Protein AF-0000000078946066 (afdb_homodimer)

Radius of gyration: 21.91 Å; Cα contacts (8 Å, |Δi|>4): 403; chains: 2; bounding box: 47×62×45 Å

Foldseek 3Di:
DDFPPLVVLLVLLQVLLVVLQWHKDAQPAAPVGHTFRIFIGRVPHTEETEHEDEDPVVVLVVLLVQLVRCVNSPHQEYEYEYQDPDDSPCSCVVSVVSRHHYYYHYSVCVSVVSNVRSVVVSPPDPPPD/DDFPPLVVLLVLLQVLLVVLQWHKDAQPAAPVGHTFRIFIGRPPHTEETEHEDRDPVVVLVVLLVQLVRCVNSPHQEYEYEYQDPDDSPCSCVVSVVSRHHYYYHYSVCVSVVSNVRSVVVSPPDPPPD

Nearest PDB structures (foldseek):
  8hil-assembly1_E  TM=5.478E-01  e=2.134E-02  Brassica oleracea
  1vq2-assembly1_A  TM=3.8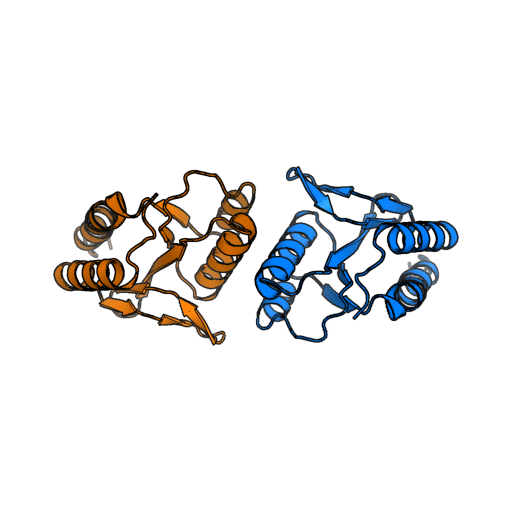87E-01  e=1.053E-02  Tequatrovirus T4
  8apo-assembly1_Bk  TM=4.341E-01  e=1.287E-01  Polytomella magna
  1v82-assembly1_A  TM=4.783E-01  e=2.294E-01  Homo sapiens
  2d0j-assembly2_D  TM=4.730E-01  e=4.088E-01  Homo sapiens

Secondary structure (DSSP, 8-state):
-----HHHHHHHHHHHHHHTT-EEEEEEEPTTS-EEEEEEEETTEEEEEEEE----TTHHHHHHHHHHHHHHHT-SEEEEE-S-----THHHHHHHHTT-EEEEE-HHHHHHHHHHHHHHHHSS-TT--/-----HHHHHHHHHHHHHHTT-EEEEEEEPTTS-EEEEEEEETTEEEEEEEE----TTHHHHHHHHHHHHHHHT-SEEEEE-S-----THHHHHHHHTT-EEEEE-HHHHHHHHHHHHHHHHHS-TT--

Organism: Thermococcus gammatolerans (strain DSM 15229 / JCM 11827 / EJ3) (NCBI:txid593117)

Sequence (258 aa):
MSPIKVKTLTRQIIALADELGFKAVPEYRTPDGTRIDVAILESEEKVLAIELEASFKWFPQRVLYDVVKAHRAGFPELWIVTPFKASPGWVLSYAEEIGLRVRLIDEKETLGELGTFLGRSVFLPGDQVMSPIKVKTLTRQIIALADELGFKAVPEYRTPDGTRIDVAILESEEKVLAIELEASFKWFPQRVLYDVVKAHRAGFPELWIVTPFKASPGWVLSYAEEIGLRVRLIDEKETLGELGTFLGRSVFLPGDQV

pLDDT: mean 91.35, std 14.54, range [25.28, 98.88]

Solvent-accessible surface area (backbone atoms only — not comparable to full-atom values): 14524 Å² total; per-residue (Å²): 131,84,72,72,59,59,70,60,52,50,51,52,51,34,53,52,32,45,75,69,72,30,46,51,36,67,63,30,70,36,92,84,72,47,70,38,54,29,34,35,21,50,87,89,41,60,55,34,35,37,41,79,48,77,64,72,80,62,39,42,31,52,50,40,45,50,50,53,50,40,46,75,61,60,28,53,28,38,38,38,33,25,88,68,84,73,76,55,62,66,46,60,59,49,33,52,72,77,62,31,48,74,44,82,34,41,67,88,46,43,63,62,52,46,50,53,58,51,53,57,61,67,67,56,69,82,66,83,111,130,82,74,73,60,59,70,61,53,51,51,51,50,34,52,52,31,45,75,69,72,31,45,51,37,68,64,31,72,36,92,85,72,46,69,38,52,30,33,35,23,51,86,91,41,63,53,35,35,37,40,79,48,78,62,72,78,62,40,41,32,51,51,40,47,50,50,52,50,40,45,75,61,59,29,53,29,38,36,38,33,23,86,67,84,73,76,55,62,66,47,61,58,51,32,50,73,74,62,31,46,74,44,82,32,42,66,89,45,43,64,62,52,46,50,55,55,51,51,56,61,69,67,54,67,86,64,82,112

Structure (mmCIF, N/CA/C/O backbone):
data_AF-0000000078946066-model_v1
#
loop_
_entity.id
_entity.type
_entity.pdbx_description
1 polymer 'Restriction endonuclease type IV Mrr domain-containing protein'
#
loop_
_atom_site.group_PDB
_atom_site.id
_atom_site.type_symbol
_atom_site.label_atom_id
_atom_site.label_alt_id
_atom_site.label_comp_id
_atom_site.label_asym_id
_atom_site.label_entity_id
_atom_site.label_seq_id
_atom_site.pdbx_PDB_ins_code
_atom_site.Cartn_x
_atom_site.Cartn_y
_atom_site.Cartn_z
_atom_site.occupancy
_atom_site.B_iso_or_equiv
_atom_site.auth_seq_id
_atom_site.auth_comp_id
_atom_site.auth_asym_id
_atom_site.auth_atom_id
_atom_site.pdbx_PDB_model_num
ATOM 1 N N . MET A 1 1 ? -21.172 -11.648 -11.664 1 44.09 1 MET A N 1
ATOM 2 C CA . MET A 1 1 ? -19.797 -12.109 -11.844 1 44.09 1 MET A CA 1
ATOM 3 C C . MET A 1 1 ? -19.422 -13.125 -10.773 1 44.09 1 MET A C 1
ATOM 5 O O . MET A 1 1 ? -19.672 -12.914 -9.586 1 44.09 1 MET A O 1
ATOM 9 N N . SER A 1 2 ? -19.344 -14.422 -11.188 1 55.06 2 SER A N 1
ATOM 10 C CA . SER A 1 2 ? -19.172 -15.508 -10.227 1 55.06 2 SER A CA 1
ATOM 11 C C . SER A 1 2 ? -17.891 -15.328 -9.422 1 55.06 2 SER A C 1
ATOM 13 O O . SER A 1 2 ? -16.859 -14.938 -9.969 1 55.06 2 SER A O 1
ATOM 15 N N . PRO A 1 3 ? -17.984 -15.359 -7.996 1 72.69 3 PRO A N 1
ATOM 16 C CA . PRO A 1 3 ? -16.797 -15.273 -7.129 1 72.69 3 PRO A CA 1
ATOM 17 C C . PRO A 1 3 ? -15.719 -16.281 -7.5 1 72.69 3 PRO A C 1
ATOM 19 O O . PRO A 1 3 ? -16.031 -17.375 -7.996 1 72.69 3 PRO A O 1
ATOM 22 N N . ILE A 1 4 ? -14.516 -15.898 -7.688 1 78.25 4 ILE A N 1
ATOM 23 C CA . ILE A 1 4 ? -13.383 -16.781 -7.93 1 78.25 4 ILE A CA 1
ATOM 24 C C . ILE A 1 4 ? -13.469 -18 -7.012 1 78.25 4 ILE A C 1
ATOM 26 O O . ILE A 1 4 ? -13.68 -17.859 -5.805 1 78.25 4 ILE A O 1
ATOM 30 N N . LYS A 1 5 ? -13.57 -19.234 -7.648 1 85.62 5 LYS A N 1
ATOM 31 C CA . LYS A 1 5 ? -13.422 -20.453 -6.855 1 85.62 5 LYS A CA 1
ATOM 32 C C . LYS A 1 5 ? -11.969 -20.672 -6.457 1 85.62 5 LYS A C 1
ATOM 34 O O . LYS A 1 5 ? -11.242 -21.406 -7.125 1 85.62 5 LYS A O 1
ATOM 39 N N . VAL A 1 6 ? -11.539 -20.188 -5.359 1 89.38 6 VAL A N 1
ATOM 40 C CA . VAL A 1 6 ? -10.156 -20.031 -4.926 1 89.38 6 VAL A CA 1
ATOM 41 C C . VAL A 1 6 ? -9.516 -21.406 -4.758 1 89.38 6 VAL A C 1
ATOM 43 O O . VAL A 1 6 ? -8.445 -21.672 -5.301 1 89.38 6 VAL A O 1
ATOM 46 N N . LYS A 1 7 ? -10.18 -22.312 -4.113 1 92.31 7 LYS A N 1
ATOM 47 C CA . LYS A 1 7 ? -9.609 -23.641 -3.832 1 92.31 7 LYS A CA 1
ATOM 48 C C . LYS A 1 7 ? -9.375 -24.422 -5.117 1 92.31 7 LYS A C 1
ATOM 50 O O . LYS A 1 7 ? -8.32 -25.031 -5.297 1 92.31 7 LYS A O 1
ATOM 55 N N . THR A 1 8 ? -10.383 -24.344 -5.996 1 94.88 8 THR A N 1
ATOM 56 C CA . THR A 1 8 ? -10.266 -25.062 -7.254 1 94.88 8 THR A CA 1
ATOM 57 C C . THR A 1 8 ? -9.141 -24.484 -8.109 1 94.88 8 THR A C 1
ATOM 59 O O . THR A 1 8 ? -8.297 -25.234 -8.617 1 94.88 8 THR A O 1
ATOM 62 N N . LEU A 1 9 ? -9.133 -23.219 -8.266 1 96.12 9 LEU A N 1
ATOM 63 C CA . LEU A 1 9 ? -8.109 -22.562 -9.094 1 96.12 9 LEU A CA 1
ATOM 64 C C . LEU A 1 9 ? -6.719 -22.812 -8.523 1 96.12 9 LEU A C 1
ATOM 66 O O . LEU A 1 9 ? -5.777 -23.094 -9.266 1 96.12 9 LEU A O 1
ATOM 70 N N . THR A 1 10 ? -6.574 -22.734 -7.207 1 96.75 10 THR A N 1
ATOM 71 C CA . THR A 1 10 ? -5.289 -22.984 -6.562 1 96.75 10 THR A CA 1
ATOM 72 C C . THR A 1 10 ? -4.797 -24.406 -6.863 1 96.75 10 THR A C 1
ATOM 74 O O . THR A 1 10 ? -3.637 -24.594 -7.23 1 96.75 10 THR A O 1
ATOM 77 N N . ARG A 1 11 ? -5.652 -25.328 -6.797 1 97.44 11 ARG A N 1
ATOM 78 C CA . ARG A 1 11 ? -5.297 -26.719 -7.09 1 97.44 11 ARG A CA 1
ATOM 79 C C . ARG A 1 11 ? -4.832 -26.875 -8.531 1 97.44 11 ARG A C 1
ATOM 81 O O . ARG A 1 11 ? -3.863 -27.578 -8.805 1 97.44 11 ARG A O 1
ATOM 88 N N . GLN A 1 12 ? -5.562 -26.25 -9.406 1 98.06 12 GLN A N 1
ATOM 89 C CA . GLN A 1 12 ? -5.23 -26.328 -10.82 1 98.06 12 GLN A CA 1
ATOM 90 C C . GLN A 1 12 ? -3.885 -25.672 -11.109 1 98.06 12 GLN A C 1
ATOM 92 O O . GLN A 1 12 ? -3.104 -26.172 -11.922 1 98.06 12 GLN A O 1
ATOM 97 N N . ILE A 1 13 ? -3.621 -24.562 -10.477 1 98.25 13 ILE A N 1
ATOM 98 C CA . ILE A 1 13 ? -2.344 -23.875 -10.609 1 98.25 13 ILE A CA 1
ATOM 99 C C . ILE A 1 13 ? -1.211 -24.781 -10.141 1 98.25 13 ILE A C 1
ATOM 101 O O . ILE A 1 13 ? -0.197 -24.922 -10.828 1 98.25 13 ILE A O 1
ATOM 105 N N . ILE A 1 14 ? -1.397 -25.375 -8.992 1 98.25 14 ILE A N 1
ATOM 106 C CA . ILE A 1 14 ? -0.385 -26.25 -8.406 1 98.25 14 ILE A CA 1
ATOM 107 C C . ILE A 1 14 ? -0.106 -27.422 -9.352 1 98.25 14 ILE A C 1
ATOM 109 O O . ILE A 1 14 ? 1.052 -27.719 -9.648 1 98.25 14 ILE A O 1
ATOM 113 N N . ALA A 1 15 ? -1.136 -28.047 -9.828 1 98.06 15 ALA A N 1
ATOM 114 C CA . ALA A 1 15 ? -1.007 -29.188 -10.727 1 98.06 15 ALA A CA 1
ATOM 115 C C . ALA A 1 15 ? -0.252 -28.797 -12 1 98.06 15 ALA A C 1
ATOM 117 O O . ALA A 1 15 ? 0.646 -29.531 -12.438 1 98.06 15 ALA A O 1
ATOM 118 N N . LEU A 1 16 ? -0.645 -27.688 -12.562 1 97.94 16 LEU A N 1
ATOM 119 C CA . LEU A 1 16 ? -0.012 -27.234 -13.797 1 97.94 16 LEU A CA 1
ATOM 120 C C . LEU A 1 16 ? 1.462 -26.906 -13.57 1 97.94 16 LEU A C 1
ATOM 122 O O . LEU A 1 16 ? 2.316 -27.297 -14.375 1 97.94 16 LEU A O 1
ATOM 126 N N . ALA A 1 17 ? 1.775 -26.219 -12.516 1 97.75 17 ALA A N 1
ATOM 127 C CA . ALA A 1 17 ? 3.162 -25.891 -12.188 1 97.75 17 ALA A CA 1
ATOM 128 C C . ALA A 1 17 ? 4 -27.156 -12.047 1 97.75 17 ALA A C 1
ATOM 130 O O . ALA A 1 17 ? 5.113 -27.25 -12.57 1 97.75 17 ALA A O 1
ATOM 131 N N . ASP A 1 18 ? 3.441 -28.125 -11.289 1 96.12 18 ASP A N 1
ATOM 132 C CA . ASP A 1 18 ? 4.129 -29.391 -11.078 1 96.12 18 ASP A CA 1
ATOM 133 C C . ASP A 1 18 ? 4.41 -30.094 -12.406 1 96.12 18 ASP A C 1
ATOM 135 O O . ASP A 1 18 ? 5.516 -30.594 -12.625 1 96.12 18 ASP A O 1
ATOM 139 N N . GLU A 1 19 ? 3.473 -30.125 -13.266 1 96.5 19 GLU A N 1
ATOM 140 C CA . GLU A 1 19 ? 3.598 -30.734 -14.586 1 96.5 19 GLU A CA 1
ATOM 141 C C . GLU A 1 19 ? 4.723 -30.094 -15.391 1 96.5 19 GLU A C 1
ATOM 143 O O . GLU A 1 19 ? 5.371 -30.766 -16.203 1 96.5 19 GLU A O 1
ATOM 148 N N . LEU A 1 20 ? 4.922 -28.844 -15.141 1 96.31 20 LEU A N 1
ATOM 149 C CA . LEU A 1 20 ? 5.887 -28.094 -15.945 1 96.31 20 LEU A CA 1
ATOM 150 C C . LEU A 1 20 ? 7.23 -28 -15.227 1 96.31 20 LEU A C 1
ATOM 152 O O . LEU A 1 20 ? 8.133 -27.297 -15.688 1 96.31 20 LEU A O 1
ATOM 156 N N . GLY A 1 21 ? 7.379 -28.688 -14.055 1 95.25 21 GLY A N 1
ATOM 157 C CA . GLY A 1 21 ? 8.664 -28.828 -13.391 1 95.25 21 GLY A CA 1
ATOM 158 C C . GLY A 1 21 ? 8.922 -27.734 -12.367 1 95.25 21 GLY A C 1
ATOM 159 O O . GLY A 1 21 ? 10.062 -27.547 -11.938 1 95.25 21 GLY A O 1
ATOM 160 N N . PHE A 1 22 ? 7.855 -26.984 -11.977 1 97.75 22 PHE A N 1
ATOM 161 C CA . PHE A 1 22 ? 7.961 -25.953 -10.953 1 97.75 22 PHE A CA 1
ATOM 162 C C . PHE A 1 22 ? 7.309 -26.406 -9.648 1 97.75 22 PHE A C 1
ATOM 164 O O . PHE A 1 22 ? 6.562 -27.391 -9.633 1 97.75 22 PHE A O 1
ATOM 171 N N . LYS A 1 23 ? 7.695 -25.766 -8.688 1 97.81 23 LYS A N 1
ATOM 172 C CA . LYS A 1 23 ? 7.051 -25.984 -7.395 1 97.81 23 LYS A CA 1
ATOM 173 C C . LYS A 1 23 ? 6.062 -24.875 -7.074 1 97.81 23 LYS A C 1
ATOM 175 O O . LYS A 1 23 ? 6.422 -23.688 -7.121 1 97.81 23 LYS A O 1
ATOM 180 N N . ALA A 1 24 ? 4.887 -25.234 -6.801 1 98.19 24 ALA A N 1
ATOM 181 C CA . ALA A 1 24 ? 3.879 -24.281 -6.348 1 98.19 24 ALA A CA 1
ATOM 182 C C . ALA A 1 24 ? 3.559 -24.484 -4.871 1 98.19 24 ALA A C 1
ATOM 184 O O . ALA A 1 24 ? 3.232 -25.594 -4.445 1 98.19 24 ALA A O 1
ATOM 185 N N . VAL A 1 25 ? 3.674 -23.438 -4.117 1 98 25 VAL A N 1
ATOM 186 C CA . VAL A 1 25 ? 3.43 -23.516 -2.68 1 98 25 VAL A CA 1
ATOM 187 C C . VAL A 1 25 ? 2.227 -22.641 -2.316 1 98 25 VAL A C 1
ATOM 189 O O . VAL A 1 25 ? 2.293 -21.422 -2.395 1 98 25 VAL A O 1
ATOM 192 N N . PRO A 1 26 ? 1.144 -23.266 -1.98 1 97.94 26 PRO A N 1
ATOM 193 C CA . PRO A 1 26 ? 0.016 -22.469 -1.492 1 97.94 26 PRO A CA 1
ATOM 194 C C . PRO A 1 26 ? 0.272 -21.859 -0.112 1 97.94 26 PRO A C 1
ATOM 196 O O . PRO A 1 26 ? 0.982 -22.453 0.702 1 97.94 26 PRO A O 1
ATOM 199 N N . GLU A 1 27 ? -0.333 -20.703 0.167 1 97.62 27 GLU A N 1
ATOM 200 C CA . GLU A 1 27 ? -0.19 -20.016 1.45 1 97.62 27 GLU A CA 1
ATOM 201 C C . GLU A 1 27 ? 1.278 -19.875 1.835 1 97.62 27 GLU A C 1
ATOM 203 O O . GLU A 1 27 ? 1.678 -20.25 2.939 1 97.62 27 GLU A O 1
ATOM 208 N N . TYR A 1 28 ? 2.031 -19.438 0.873 1 97.75 28 TYR A N 1
ATOM 209 C CA . TYR A 1 28 ? 3.473 -19.281 1.038 1 97.75 28 TYR A CA 1
ATOM 210 C C . TYR A 1 28 ? 3.791 -18.219 2.088 1 97.75 28 TYR A C 1
ATOM 212 O O . TYR A 1 28 ? 3.432 -17.047 1.929 1 97.75 28 TYR A O 1
ATOM 220 N N . ARG A 1 29 ? 4.469 -18.516 3.152 1 96.81 29 ARG A N 1
ATOM 221 C CA . ARG A 1 29 ? 4.816 -17.594 4.223 1 96.81 29 ARG A CA 1
ATOM 222 C C . ARG A 1 29 ? 6.047 -16.781 3.859 1 96.81 29 ARG A C 1
ATOM 224 O O . ARG A 1 29 ? 7.07 -17.328 3.445 1 96.81 29 ARG A O 1
ATOM 231 N N . THR A 1 30 ? 5.926 -15.539 3.973 1 94.06 30 THR A N 1
ATOM 232 C CA . THR A 1 30 ? 7.027 -14.641 3.652 1 94.06 30 THR A CA 1
ATOM 233 C C . THR A 1 30 ? 7.871 -14.359 4.895 1 94.06 30 THR A C 1
ATOM 235 O O . THR A 1 30 ? 7.426 -14.594 6.02 1 94.06 30 THR A O 1
ATOM 238 N N . PRO A 1 31 ? 9.031 -13.875 4.695 1 87.5 31 PRO A N 1
ATOM 239 C CA . PRO A 1 31 ? 9.914 -13.609 5.832 1 87.5 31 PRO A CA 1
ATOM 240 C C . PRO A 1 31 ? 9.312 -12.609 6.816 1 87.5 31 PRO A C 1
ATOM 242 O O . PRO A 1 31 ? 9.609 -12.664 8.016 1 87.5 31 PRO A O 1
ATOM 245 N N . ASP A 1 32 ? 8.406 -11.766 6.398 1 85.06 32 ASP A N 1
ATOM 246 C CA . ASP A 1 32 ? 7.855 -10.734 7.277 1 85.06 32 ASP A CA 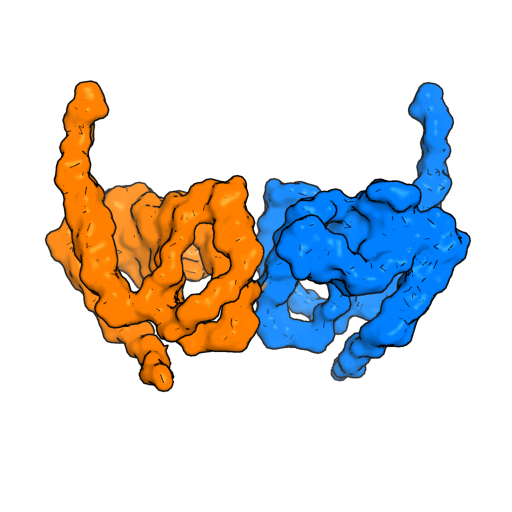1
ATOM 247 C C . ASP A 1 32 ? 6.586 -11.227 7.969 1 85.06 32 ASP A C 1
ATOM 249 O O . ASP A 1 32 ? 5.898 -10.453 8.633 1 85.06 32 ASP A O 1
ATOM 253 N N . GLY A 1 33 ? 6.234 -12.445 7.758 1 88.5 33 GLY A N 1
ATOM 254 C CA . GLY A 1 33 ? 5.141 -13.047 8.5 1 88.5 33 GLY A CA 1
ATOM 255 C C . GLY A 1 33 ? 3.814 -12.977 7.77 1 88.5 33 GLY A C 1
ATOM 256 O O . GLY A 1 33 ? 2.773 -13.336 8.328 1 88.5 33 GLY A O 1
ATOM 257 N N . THR A 1 34 ? 3.904 -12.5 6.574 1 92.75 34 THR A N 1
ATOM 258 C CA . THR A 1 34 ? 2.684 -12.508 5.777 1 92.75 34 THR A CA 1
ATOM 259 C C . THR A 1 34 ? 2.641 -13.719 4.855 1 92.75 34 THR A C 1
ATOM 261 O O . THR A 1 34 ? 3.457 -14.633 4.988 1 92.75 34 THR A O 1
ATOM 264 N N . ARG A 1 35 ? 1.567 -13.734 4.02 1 96.62 35 ARG A N 1
ATOM 265 C CA . ARG A 1 35 ? 1.441 -14.891 3.139 1 96.62 35 ARG A CA 1
ATOM 266 C C . ARG A 1 35 ? 1.107 -14.453 1.715 1 96.62 35 ARG A 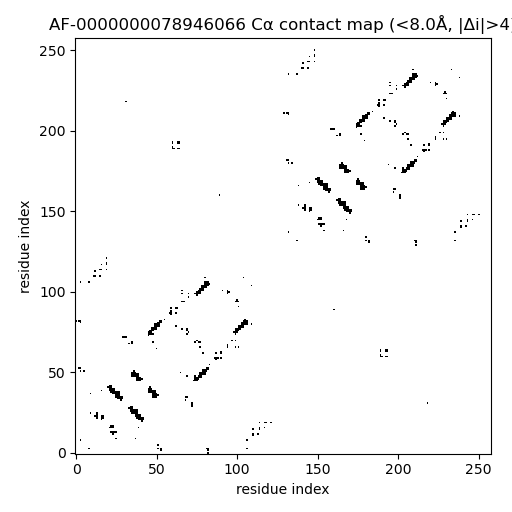C 1
ATOM 268 O O . ARG A 1 35 ? 0.42 -13.453 1.51 1 96.62 35 ARG A O 1
ATOM 275 N N . ILE A 1 36 ? 1.584 -15.211 0.795 1 98 36 ILE A N 1
ATOM 276 C CA . ILE A 1 36 ? 1.2 -15.148 -0.611 1 98 36 ILE A CA 1
ATOM 277 C C . ILE A 1 36 ? 0.303 -16.344 -0.952 1 98 36 ILE A C 1
ATOM 279 O O . ILE A 1 36 ? 0.566 -17.469 -0.525 1 98 36 ILE A O 1
ATOM 283 N N . ASP A 1 37 ? -0.752 -16.109 -1.665 1 98.12 37 ASP A N 1
ATOM 284 C CA . ASP A 1 37 ? -1.726 -17.172 -1.933 1 98.12 37 ASP A CA 1
ATOM 285 C C . ASP A 1 37 ? -1.064 -18.359 -2.605 1 98.12 37 ASP A C 1
ATOM 287 O O . ASP A 1 37 ? -1.259 -19.5 -2.182 1 98.12 37 ASP A O 1
ATOM 291 N N . VAL A 1 38 ? -0.29 -18.125 -3.674 1 98.69 38 VAL A N 1
ATOM 292 C CA . VAL A 1 38 ? 0.475 -19.188 -4.324 1 98.69 38 VAL A CA 1
ATOM 293 C C . VAL A 1 38 ? 1.829 -18.641 -4.773 1 98.69 38 VAL A C 1
ATOM 295 O O . VAL A 1 38 ? 1.897 -17.625 -5.457 1 98.69 38 VAL A O 1
ATOM 298 N N . ALA A 1 39 ? 2.869 -19.266 -4.371 1 98.75 39 ALA A N 1
ATOM 299 C CA . ALA A 1 39 ? 4.211 -18.969 -4.863 1 98.75 39 ALA A CA 1
ATOM 300 C C . ALA A 1 39 ? 4.668 -20.016 -5.875 1 98.75 39 ALA A C 1
ATOM 302 O O . ALA A 1 39 ? 4.57 -21.219 -5.625 1 98.75 39 ALA A O 1
ATOM 303 N N . ILE A 1 40 ? 5.105 -19.562 -6.988 1 98.69 40 ILE A N 1
ATOM 304 C CA . ILE A 1 40 ? 5.754 -20.453 -7.957 1 98.69 40 ILE A CA 1
ATOM 305 C C . ILE A 1 40 ? 7.27 -20.344 -7.812 1 98.69 40 ILE A C 1
ATOM 307 O O . ILE A 1 40 ? 7.836 -19.25 -7.887 1 98.69 40 ILE A O 1
ATOM 311 N N . LEU A 1 41 ? 7.848 -21.5 -7.633 1 98.06 41 LEU A N 1
ATOM 312 C CA . LEU A 1 41 ? 9.289 -21.547 -7.406 1 98.06 41 LEU A CA 1
ATOM 313 C C . LEU A 1 41 ? 9.953 -22.484 -8.422 1 98.06 41 LEU A C 1
ATOM 315 O O . LEU A 1 41 ? 9.367 -23.469 -8.844 1 98.06 41 LEU A O 1
ATOM 319 N N . GLU A 1 42 ? 11.062 -22.156 -8.859 1 96.5 42 GLU A N 1
ATOM 320 C CA . GLU A 1 42 ? 11.984 -23.031 -9.57 1 96.5 42 GLU A CA 1
ATOM 321 C C . GLU A 1 42 ? 13.203 -23.359 -8.719 1 96.5 42 GLU A C 1
ATOM 323 O O . GLU A 1 42 ? 14.055 -22.5 -8.492 1 96.5 42 GLU A O 1
ATOM 328 N N . SER A 1 43 ? 13.242 -24.547 -8.188 1 90.81 43 SER A N 1
ATOM 329 C CA . SER A 1 43 ? 14.188 -24.875 -7.125 1 90.81 43 SER A CA 1
ATOM 330 C C . SER A 1 43 ? 14.047 -23.938 -5.938 1 90.81 43 SER A C 1
ATOM 332 O O . SER A 1 43 ? 12.992 -23.891 -5.293 1 90.81 43 SER A O 1
ATOM 334 N N . GLU A 1 44 ? 14.922 -23.062 -5.648 1 90.5 44 GLU A N 1
ATOM 335 C CA . GLU A 1 44 ? 14.805 -22.172 -4.504 1 90.5 44 GLU A CA 1
ATOM 336 C C . GLU A 1 44 ? 14.578 -20.734 -4.953 1 90.5 44 GLU A C 1
ATOM 338 O O . GLU A 1 44 ? 14.383 -19.844 -4.125 1 90.5 44 GLU A O 1
ATOM 343 N N . GLU A 1 45 ? 14.469 -20.703 -6.293 1 96.56 45 GLU A N 1
ATOM 344 C CA . GLU A 1 45 ? 14.336 -19.359 -6.832 1 96.56 45 GLU A CA 1
ATOM 345 C C . GLU A 1 45 ? 12.867 -18.953 -6.953 1 96.56 45 GLU A C 1
ATOM 347 O O . GLU A 1 45 ? 12.047 -19.734 -7.43 1 96.56 45 GLU A O 1
ATOM 352 N N . LYS A 1 46 ? 12.531 -17.844 -6.508 1 98.06 46 LYS A N 1
ATOM 353 C CA . LYS A 1 46 ? 11.188 -17.281 -6.629 1 98.06 46 LYS A CA 1
ATOM 354 C C . LYS A 1 46 ? 10.922 -16.797 -8.055 1 98.06 46 LYS A C 1
ATOM 356 O O . LYS A 1 46 ? 11.664 -15.977 -8.586 1 98.06 46 LYS A O 1
ATOM 361 N N . VAL A 1 47 ? 9.867 -17.266 -8.586 1 98.31 47 VAL A N 1
ATOM 362 C CA . VAL A 1 47 ? 9.594 -17.016 -9.992 1 98.31 47 VAL A CA 1
ATOM 363 C C . VAL A 1 47 ? 8.375 -16.094 -10.117 1 98.31 47 VAL A C 1
ATOM 365 O O . VAL A 1 47 ? 8.422 -15.07 -10.805 1 98.31 47 VAL A O 1
ATOM 368 N N . LEU A 1 48 ? 7.305 -16.391 -9.406 1 98.75 48 LEU A N 1
ATOM 369 C CA . LEU A 1 48 ? 6.02 -15.719 -9.594 1 98.75 48 LEU A CA 1
ATOM 370 C C . LEU A 1 48 ? 5.18 -15.805 -8.32 1 98.75 48 LEU A C 1
ATOM 372 O O . LEU A 1 48 ? 5.031 -16.875 -7.738 1 98.75 48 LEU A O 1
ATOM 376 N N . ALA A 1 49 ? 4.73 -14.695 -7.824 1 98.88 49 ALA A N 1
ATOM 377 C CA . ALA A 1 49 ? 3.684 -14.641 -6.805 1 98.88 49 ALA A CA 1
ATOM 378 C C . ALA A 1 49 ? 2.303 -14.508 -7.441 1 98.88 49 ALA A C 1
ATOM 380 O O . ALA A 1 49 ? 2.125 -13.758 -8.398 1 98.88 49 ALA A O 1
ATOM 381 N N . ILE A 1 50 ? 1.324 -15.227 -6.922 1 98.88 50 ILE A N 1
ATOM 382 C CA . ILE A 1 50 ? -0.048 -15.141 -7.41 1 98.88 50 ILE A CA 1
ATOM 383 C C . ILE A 1 50 ? -0.988 -14.812 -6.254 1 98.88 50 ILE A C 1
ATOM 385 O O . ILE A 1 50 ? -1.021 -15.523 -5.246 1 98.88 50 ILE A O 1
ATOM 389 N N . GLU A 1 51 ? -1.678 -13.758 -6.324 1 98.31 51 GLU A N 1
ATOM 390 C CA . GLU A 1 51 ? -2.713 -13.336 -5.387 1 98.31 51 GLU A CA 1
ATOM 391 C C . GLU A 1 51 ? -4.098 -13.414 -6.02 1 98.31 51 GLU A C 1
ATOM 393 O O . GLU A 1 51 ? -4.273 -13.039 -7.184 1 98.31 51 GLU A O 1
ATOM 398 N N . LEU A 1 52 ? -5.07 -13.922 -5.305 1 96.94 52 LEU A N 1
ATOM 399 C CA . LEU A 1 52 ? -6.449 -14.016 -5.766 1 96.94 52 LEU A CA 1
ATOM 400 C C . LEU A 1 52 ? -7.324 -12.969 -5.082 1 96.94 52 LEU A C 1
ATOM 402 O O . LEU A 1 52 ? -7.492 -13 -3.861 1 96.94 52 LEU A O 1
ATOM 406 N N . GLU A 1 53 ? -7.789 -12.008 -5.859 1 93.56 53 GLU A N 1
ATOM 407 C CA . GLU A 1 53 ? -8.578 -10.891 -5.336 1 93.56 53 GLU A CA 1
ATOM 408 C C . GLU A 1 53 ? -10.016 -10.945 -5.852 1 93.56 53 GLU A C 1
ATOM 410 O O . GLU A 1 53 ? -10.266 -10.695 -7.031 1 93.56 53 GLU A O 1
ATOM 415 N N . ALA A 1 54 ? -10.945 -11.195 -4.941 1 90.75 54 ALA A N 1
ATOM 416 C CA . ALA A 1 54 ? -12.336 -11.398 -5.355 1 90.75 54 ALA A CA 1
ATOM 417 C C . ALA A 1 54 ? -13.227 -10.25 -4.898 1 90.75 54 ALA A C 1
ATOM 419 O O . ALA A 1 54 ? -14.414 -10.219 -5.203 1 90.75 54 ALA A O 1
ATOM 420 N N . SER A 1 55 ? -12.766 -9.234 -4.164 1 87.75 55 SER A N 1
ATOM 421 C CA . SER A 1 55 ? -13.547 -8.094 -3.688 1 87.75 55 SER A CA 1
ATOM 422 C C . SER A 1 55 ? -13.086 -6.797 -4.344 1 87.75 55 SER A C 1
ATOM 424 O O . SER A 1 55 ? -11.891 -6.555 -4.484 1 87.75 55 SER A O 1
ATOM 426 N N . PHE A 1 56 ? -14.07 -6.059 -4.711 1 90 56 PHE A N 1
ATOM 427 C CA . PHE A 1 56 ? -13.75 -4.781 -5.332 1 90 56 PHE A CA 1
ATOM 428 C C . PHE A 1 56 ? -13.602 -3.688 -4.281 1 90 56 PHE A C 1
ATOM 430 O O . PHE A 1 56 ? -13.062 -2.617 -4.562 1 90 56 PHE A O 1
ATOM 437 N N . LYS A 1 57 ? -14.148 -3.994 -3.133 1 89.38 57 LYS A N 1
ATOM 438 C CA . LYS A 1 57 ? -14.047 -3.006 -2.062 1 89.38 57 LYS A CA 1
ATOM 439 C C . LYS A 1 57 ? -12.586 -2.682 -1.759 1 89.38 57 LYS A C 1
ATOM 441 O O . LYS A 1 57 ? -11.797 -3.574 -1.442 1 89.38 57 LYS A O 1
ATOM 446 N N . TRP A 1 58 ? -12.094 -1.422 -1.838 1 90.94 58 TRP A N 1
ATOM 447 C CA . TRP A 1 58 ? -10.758 -0.9 -1.581 1 90.94 58 TRP A CA 1
ATOM 448 C C . TRP A 1 58 ? -9.727 -1.556 -2.5 1 90.94 58 TRP A C 1
ATOM 450 O O . TRP A 1 58 ? -8.609 -1.849 -2.08 1 90.94 58 TRP A O 1
ATOM 460 N N . PHE A 1 59 ? -10.156 -1.781 -3.715 1 93.75 59 PHE A N 1
ATOM 461 C CA . PHE A 1 59 ? -9.383 -2.553 -4.676 1 93.75 59 PHE A CA 1
ATOM 462 C C . PHE A 1 59 ? -7.984 -1.964 -4.84 1 93.75 59 PHE A C 1
ATOM 464 O O . PHE A 1 59 ? -6.984 -2.676 -4.711 1 93.75 59 PHE A O 1
ATOM 471 N N . PRO A 1 60 ? -7.82 -0.622 -4.996 1 95.12 60 PRO A N 1
ATOM 472 C CA . PRO A 1 60 ? -6.457 -0.106 -5.145 1 95.12 60 PRO A CA 1
ATOM 473 C C . PRO A 1 60 ? -5.594 -0.352 -3.91 1 95.12 60 PRO A C 1
ATOM 475 O O . PRO A 1 60 ? -4.414 -0.687 -4.035 1 95.12 60 PRO A O 1
ATOM 478 N N . GLN A 1 61 ? -6.137 -0.23 -2.783 1 95.75 61 GLN A N 1
ATOM 479 C CA . GLN A 1 61 ? -5.418 -0.449 -1.533 1 95.75 61 GLN A CA 1
ATOM 480 C C . GLN A 1 61 ? -4.996 -1.909 -1.389 1 95.75 61 GLN A C 1
ATOM 482 O O . GLN A 1 61 ? -3.875 -2.199 -0.971 1 95.75 61 GLN A O 1
ATOM 487 N N . ARG A 1 62 ? -5.883 -2.766 -1.744 1 95.75 62 ARG A N 1
ATOM 488 C CA . ARG A 1 62 ? -5.582 -4.191 -1.639 1 95.75 62 ARG A CA 1
ATOM 489 C C . ARG A 1 62 ? -4.516 -4.602 -2.645 1 95.75 62 ARG A C 1
ATOM 491 O O . ARG A 1 62 ? -3.613 -5.379 -2.32 1 95.75 62 ARG A O 1
ATOM 498 N N . VAL A 1 63 ? -4.602 -4.047 -3.826 1 97.25 63 VAL A N 1
ATOM 499 C CA . VAL A 1 63 ? -3.594 -4.34 -4.84 1 97.25 63 VAL A CA 1
ATOM 500 C C . VAL A 1 63 ? -2.236 -3.805 -4.387 1 97.25 63 VAL A C 1
ATOM 502 O O . VAL A 1 63 ? -1.22 -4.492 -4.508 1 97.25 63 VAL A O 1
ATOM 505 N N . LEU A 1 64 ? -2.236 -2.652 -3.855 1 97.88 64 LEU A N 1
ATOM 506 C CA . LEU A 1 64 ? -0.978 -2.094 -3.373 1 97.88 64 LEU A CA 1
ATOM 507 C C . LEU A 1 64 ? -0.375 -2.977 -2.283 1 97.88 64 LEU A C 1
ATOM 509 O O . LEU A 1 64 ? 0.836 -3.203 -2.262 1 97.88 64 LEU A O 1
ATOM 513 N N . TYR A 1 65 ? -1.187 -3.402 -1.426 1 97.25 65 TYR A N 1
ATOM 514 C CA . TYR A 1 65 ? -0.736 -4.273 -0.344 1 97.25 65 TYR A CA 1
ATOM 515 C C . TYR A 1 65 ? -0.073 -5.527 -0.894 1 97.25 65 TYR A C 1
ATOM 517 O O . TYR A 1 65 ? 1 -5.926 -0.434 1 97.25 65 TYR A O 1
ATOM 525 N N . ASP A 1 66 ? -0.628 -6.082 -1.881 1 97.75 66 ASP A N 1
ATOM 526 C CA . ASP A 1 66 ? -0.086 -7.281 -2.514 1 97.75 66 ASP A CA 1
ATOM 527 C C . ASP A 1 66 ? 1.212 -6.969 -3.256 1 97.75 66 ASP A C 1
ATOM 529 O O . ASP A 1 66 ? 2.141 -7.781 -3.258 1 97.75 66 ASP A O 1
ATOM 533 N N . VAL A 1 67 ? 1.223 -5.816 -3.881 1 98.44 67 VAL A N 1
ATOM 534 C CA . VAL A 1 67 ? 2.4 -5.367 -4.617 1 98.44 67 VAL A CA 1
ATOM 535 C C . VAL A 1 67 ? 3.594 -5.266 -3.668 1 98.44 67 VAL A C 1
ATOM 537 O O . VAL A 1 67 ? 4.652 -5.848 -3.924 1 98.44 67 VAL A O 1
ATOM 540 N N . VAL A 1 68 ? 3.385 -4.625 -2.588 1 98 68 VAL A N 1
ATOM 541 C CA . VAL A 1 68 ? 4.496 -4.398 -1.668 1 98 68 VAL A CA 1
ATOM 542 C C . VAL A 1 68 ? 4.895 -5.715 -1.006 1 98 68 VAL A C 1
ATOM 544 O O . VAL A 1 68 ? 6.082 -6.012 -0.862 1 98 68 VAL A O 1
ATOM 547 N N . LYS A 1 69 ? 3.93 -6.496 -0.683 1 97.19 69 LYS A N 1
ATOM 548 C CA . LYS A 1 69 ? 4.191 -7.793 -0.061 1 97.19 69 LYS A CA 1
ATOM 549 C C . LYS A 1 69 ? 5.031 -8.68 -0.972 1 97.19 69 LYS A C 1
ATOM 551 O O . LYS A 1 69 ? 6.012 -9.281 -0.528 1 97.19 69 LYS A O 1
ATOM 556 N N . ALA A 1 70 ? 4.641 -8.773 -2.172 1 98.12 70 ALA A N 1
ATOM 557 C CA . ALA A 1 70 ? 5.363 -9.609 -3.125 1 98.12 70 ALA A CA 1
ATOM 558 C C . ALA A 1 70 ? 6.781 -9.094 -3.348 1 98.12 70 ALA A C 1
ATOM 560 O O . ALA A 1 70 ? 7.734 -9.875 -3.4 1 98.12 70 ALA A O 1
ATOM 561 N N . HIS A 1 71 ? 6.922 -7.785 -3.447 1 98.19 71 HIS A N 1
ATOM 562 C CA . HIS A 1 71 ? 8.227 -7.172 -3.643 1 98.19 71 HIS A CA 1
ATOM 563 C C . HIS A 1 71 ? 9.148 -7.441 -2.457 1 98.19 71 HIS A C 1
ATOM 565 O O . HIS A 1 71 ? 10.297 -7.855 -2.637 1 98.19 71 HIS A O 1
ATOM 571 N N . ARG A 1 72 ? 8.617 -7.238 -1.288 1 96.69 72 ARG A N 1
ATOM 572 C CA . ARG A 1 72 ? 9.406 -7.445 -0.075 1 96.69 72 ARG A CA 1
ATOM 573 C C . ARG A 1 72 ? 9.805 -8.906 0.078 1 96.69 72 ARG A C 1
ATOM 575 O O . ARG A 1 72 ? 10.844 -9.219 0.663 1 96.69 72 ARG A O 1
ATOM 582 N N . ALA A 1 73 ? 8.961 -9.773 -0.416 1 96.81 73 ALA A N 1
ATOM 583 C CA . ALA A 1 73 ? 9.242 -11.203 -0.333 1 96.81 73 ALA A CA 1
ATOM 584 C C . ALA A 1 73 ? 10.289 -11.617 -1.361 1 96.81 73 ALA A C 1
ATOM 586 O O . ALA A 1 73 ? 10.789 -12.742 -1.324 1 96.81 73 ALA A O 1
ATOM 587 N N . GLY A 1 74 ? 10.562 -10.719 -2.344 1 97.19 74 GLY A N 1
ATOM 588 C CA . GLY A 1 74 ? 11.656 -10.969 -3.268 1 97.19 74 GLY A CA 1
ATOM 589 C C . GLY A 1 74 ? 11.203 -11.562 -4.586 1 97.19 74 GLY A C 1
ATOM 590 O O . GLY A 1 74 ? 12.008 -12.125 -5.332 1 97.19 74 GLY A O 1
ATOM 591 N N . PHE A 1 75 ? 9.914 -11.484 -4.891 1 98.38 75 PHE A N 1
ATOM 592 C CA . PHE A 1 75 ? 9.43 -11.984 -6.168 1 98.38 75 PHE A CA 1
ATOM 593 C C . PHE A 1 75 ? 9.664 -10.961 -7.273 1 98.38 75 PHE A C 1
ATOM 595 O O . PHE A 1 75 ? 9.492 -9.758 -7.059 1 98.38 75 PHE A O 1
ATOM 602 N N . PRO A 1 76 ? 10.039 -11.43 -8.398 1 98.19 76 PRO A N 1
ATOM 603 C CA . PRO A 1 76 ? 10.234 -10.492 -9.508 1 98.19 76 PRO A CA 1
ATOM 604 C C . PRO A 1 76 ? 8.93 -10.156 -10.234 1 98.19 76 PRO A C 1
ATOM 606 O O . PRO A 1 76 ? 8.875 -9.18 -10.977 1 98.19 76 PRO A O 1
ATOM 609 N N . GLU A 1 77 ? 7.875 -11.031 -10.141 1 98.62 77 GLU A N 1
ATOM 610 C CA . GLU A 1 77 ? 6.609 -10.906 -10.852 1 98.62 77 GLU A CA 1
ATOM 611 C C . GLU A 1 77 ? 5.43 -11.25 -9.953 1 98.62 77 GLU A C 1
ATOM 613 O O . GLU A 1 77 ? 5.516 -12.172 -9.141 1 98.62 77 GLU A O 1
ATOM 618 N N . LEU A 1 78 ? 4.391 -10.461 -10.047 1 98.88 78 LEU A N 1
ATOM 619 C CA . LEU A 1 78 ? 3.148 -10.672 -9.312 1 98.88 78 LEU A CA 1
ATOM 620 C C . LEU A 1 78 ? 1.957 -10.719 -10.266 1 98.88 78 LEU A C 1
ATOM 622 O O . LEU A 1 78 ? 1.795 -9.836 -11.109 1 98.88 78 LEU A O 1
ATOM 626 N N . TRP A 1 79 ? 1.17 -11.766 -10.164 1 98.81 79 TRP A N 1
ATOM 627 C CA . TRP A 1 79 ? -0.132 -11.828 -10.82 1 98.81 79 TRP A CA 1
ATOM 628 C C . TRP A 1 79 ? -1.259 -11.609 -9.812 1 98.81 79 TRP A C 1
ATOM 630 O O . TRP A 1 79 ? -1.301 -12.258 -8.766 1 98.81 79 TRP A O 1
ATOM 640 N N . ILE A 1 80 ? -2.061 -10.703 -10.133 1 98.25 80 ILE A N 1
ATOM 641 C CA . ILE A 1 80 ? -3.312 -10.523 -9.406 1 98.25 80 ILE A CA 1
ATOM 642 C C . ILE A 1 80 ? -4.469 -11.109 -10.211 1 98.25 80 ILE A C 1
ATOM 644 O O . ILE A 1 80 ? -4.844 -10.57 -11.25 1 98.25 80 ILE A O 1
ATOM 648 N N . VAL A 1 81 ? -4.977 -12.172 -9.75 1 97.81 81 VAL A N 1
ATOM 649 C CA . VAL A 1 81 ? -6.113 -12.82 -10.391 1 97.81 81 VAL A CA 1
ATOM 650 C C . VAL A 1 81 ? -7.418 -12.242 -9.852 1 97.81 81 VAL A C 1
ATOM 652 O O . VAL A 1 81 ? -7.711 -12.367 -8.656 1 97.81 81 VAL A O 1
ATOM 655 N N . THR A 1 82 ? -8.156 -11.578 -10.758 1 95.75 82 THR A N 1
ATOM 656 C CA . THR A 1 82 ? -9.359 -10.867 -10.328 1 95.75 82 THR A CA 1
ATOM 657 C C . THR A 1 82 ? -10.375 -10.789 -11.461 1 95.75 82 THR A C 1
ATOM 659 O O . THR A 1 82 ? -10.008 -10.727 -12.633 1 95.75 82 THR A O 1
ATOM 662 N N . PRO A 1 83 ? -11.656 -10.789 -11.102 1 92.81 83 PRO A N 1
ATOM 663 C CA . PRO A 1 83 ? -12.68 -10.617 -12.141 1 92.81 83 PRO A CA 1
ATOM 664 C C . PRO A 1 83 ? -12.891 -9.156 -12.531 1 92.81 83 PRO A C 1
ATOM 666 O O . PRO A 1 83 ? -13.664 -8.867 -13.453 1 92.81 83 PRO A O 1
ATOM 669 N N . PHE A 1 84 ? -12.18 -8.25 -11.883 1 91.88 84 PHE A N 1
ATOM 670 C CA . PHE A 1 84 ? -12.414 -6.828 -12.109 1 91.88 84 PHE A CA 1
ATOM 671 C C . PHE A 1 84 ? -11.516 -6.297 -13.219 1 91.88 84 PHE A C 1
ATOM 673 O O . PHE A 1 84 ? -10.344 -6.672 -13.305 1 91.88 84 PHE A O 1
ATOM 680 N N . LYS A 1 85 ? -12.055 -5.492 -13.984 1 89.19 85 LYS A N 1
ATOM 681 C CA . LYS A 1 85 ? -11.289 -4.914 -15.086 1 89.19 85 LYS A CA 1
ATOM 682 C C . LYS A 1 85 ? -10.789 -3.516 -14.742 1 89.19 85 LYS A C 1
ATOM 684 O O . LYS A 1 85 ? -9.984 -2.938 -15.469 1 89.19 85 LYS A O 1
ATOM 689 N N . ALA A 1 86 ? -11.172 -3.088 -13.641 1 88.75 86 ALA A N 1
ATOM 690 C CA . ALA A 1 86 ? -10.812 -1.729 -13.242 1 88.75 86 ALA A CA 1
ATOM 691 C C . ALA A 1 86 ? -9.328 -1.628 -12.906 1 88.75 86 ALA A C 1
ATOM 693 O O . ALA A 1 86 ? -8.766 -2.535 -12.297 1 88.75 86 ALA A O 1
ATOM 694 N N . SER A 1 87 ? -8.766 -0.558 -13.375 1 91.94 87 SER A N 1
ATOM 695 C CA . SER A 1 87 ? -7.367 -0.281 -13.055 1 91.94 87 SER A CA 1
ATOM 696 C C . SER A 1 87 ? -7.227 0.244 -11.625 1 91.94 87 SER A C 1
ATOM 698 O O . SER A 1 87 ? -7.996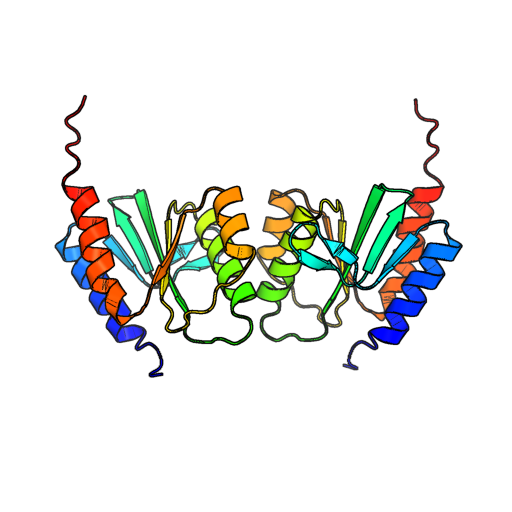 1.104 -11.195 1 91.94 87 SER A O 1
ATOM 700 N N . PRO A 1 88 ? -6.188 -0.255 -10.938 1 93.56 88 PRO A N 1
ATOM 701 C CA . PRO A 1 88 ? -5.969 0.287 -9.594 1 93.56 88 PRO A CA 1
ATOM 702 C C . PRO A 1 88 ? -5.246 1.632 -9.609 1 93.56 88 PRO A C 1
ATOM 704 O O . PRO A 1 88 ? -4.719 2.068 -8.586 1 93.56 88 PRO A O 1
ATOM 707 N N . GLY A 1 89 ? -5.086 2.248 -10.805 1 91.06 89 GLY A N 1
ATOM 708 C CA . GLY A 1 89 ? -4.547 3.594 -10.898 1 91.06 89 GLY A CA 1
ATOM 709 C C . GLY A 1 89 ? -3.041 3.645 -10.719 1 91.06 89 GLY A C 1
ATOM 710 O O . GLY A 1 89 ? -2.309 2.896 -11.367 1 91.06 89 GLY A O 1
ATOM 711 N N . TRP A 1 90 ? -2.57 4.512 -9.844 1 94.12 90 TRP A N 1
ATOM 712 C CA . TRP A 1 90 ? -1.153 4.816 -9.68 1 94.12 90 TRP A CA 1
ATOM 713 C C . TRP A 1 90 ? -0.407 3.629 -9.078 1 94.12 90 TRP A C 1
ATOM 715 O O . TRP A 1 90 ? 0.826 3.596 -9.086 1 94.12 90 TRP A O 1
ATOM 725 N N . VAL A 1 91 ? -1.128 2.674 -8.578 1 96.5 91 VAL A N 1
ATOM 726 C CA . VAL A 1 91 ? -0.518 1.53 -7.906 1 96.5 91 VAL A CA 1
ATOM 727 C C . VAL A 1 91 ? 0.373 0.771 -8.891 1 96.5 91 VAL A C 1
ATOM 729 O O . VAL A 1 91 ? 1.459 0.313 -8.523 1 96.5 91 VAL A O 1
ATOM 732 N N . LEU A 1 92 ? -0.062 0.686 -10.133 1 96.38 92 LEU A N 1
ATOM 733 C CA . LEU A 1 92 ? 0.72 -0.038 -11.133 1 96.38 92 LEU A CA 1
ATOM 734 C C . LEU A 1 92 ? 2.008 0.709 -11.461 1 96.38 92 LEU A C 1
ATOM 736 O O . LEU A 1 92 ? 3.055 0.09 -11.664 1 96.38 92 LEU A O 1
ATOM 740 N N . SER A 1 93 ? 1.913 2.018 -11.539 1 95.19 93 SER A N 1
ATOM 741 C CA . SER A 1 93 ? 3.123 2.803 -11.766 1 95.19 93 SER A CA 1
ATOM 742 C C . SER A 1 93 ? 4.094 2.67 -10.594 1 95.19 93 SER A C 1
ATOM 744 O O . SER A 1 93 ? 5.309 2.646 -10.797 1 95.19 93 SER A O 1
ATOM 746 N N . TYR A 1 94 ? 3.607 2.586 -9.367 1 96.94 94 TYR A N 1
ATOM 747 C CA . TYR A 1 94 ? 4.465 2.396 -8.203 1 96.94 94 TYR A CA 1
ATOM 748 C C . TYR A 1 94 ? 5.168 1.046 -8.258 1 96.94 94 TYR A C 1
ATOM 750 O O . TYR A 1 94 ? 6.352 0.942 -7.922 1 96.94 94 TYR A O 1
ATOM 758 N N . ALA A 1 95 ? 4.414 0.025 -8.688 1 98.25 95 ALA A N 1
ATOM 759 C CA . ALA A 1 95 ? 5.023 -1.295 -8.836 1 98.25 95 ALA A CA 1
ATOM 760 C C . ALA A 1 95 ? 6.242 -1.237 -9.75 1 98.25 95 ALA A C 1
ATOM 762 O O . ALA A 1 95 ? 7.281 -1.826 -9.445 1 98.25 95 ALA A O 1
ATOM 763 N N . GLU A 1 96 ? 6.059 -0.51 -10.844 1 97.31 96 GLU A N 1
ATOM 764 C CA . GLU A 1 96 ? 7.164 -0.337 -11.781 1 97.31 96 GLU A CA 1
ATOM 765 C C . GLU A 1 96 ? 8.336 0.391 -11.125 1 97.31 96 GLU A C 1
ATOM 767 O O . GLU A 1 96 ? 9.492 0.02 -11.32 1 97.31 96 GLU A O 1
ATOM 772 N N . GLU A 1 97 ? 8.031 1.381 -10.383 1 96.75 97 GLU A N 1
ATOM 773 C CA . GLU A 1 97 ? 9.047 2.182 -9.703 1 96.75 97 GLU A CA 1
ATOM 774 C C . GLU A 1 97 ? 9.906 1.316 -8.781 1 96.75 97 GLU A C 1
ATOM 776 O O . GLU A 1 97 ? 11.109 1.528 -8.68 1 96.75 97 GLU A O 1
ATOM 781 N N . ILE A 1 98 ? 9.305 0.373 -8.172 1 97.44 98 ILE A N 1
ATOM 782 C CA . ILE A 1 98 ? 10.078 -0.396 -7.211 1 97.44 98 ILE A CA 1
ATOM 783 C C . ILE A 1 98 ? 10.617 -1.664 -7.871 1 97.44 98 ILE A C 1
ATOM 785 O O . ILE A 1 98 ? 11.25 -2.494 -7.215 1 97.44 98 ILE A O 1
ATOM 789 N N . GLY A 1 99 ? 10.25 -1.871 -9.141 1 97.75 99 GLY A N 1
ATOM 790 C CA . GLY A 1 99 ? 10.883 -2.918 -9.922 1 97.75 99 GLY A CA 1
ATOM 791 C C . GLY A 1 99 ? 10.125 -4.23 -9.898 1 97.75 99 GLY A C 1
ATOM 792 O O . GLY A 1 99 ? 10.711 -5.301 -10.07 1 97.75 99 GLY A O 1
ATOM 793 N N . LEU A 1 100 ? 8.836 -4.156 -9.617 1 98.69 100 LEU A N 1
ATOM 794 C CA . LEU A 1 100 ? 8 -5.355 -9.625 1 98.69 100 LEU A CA 1
ATOM 795 C C . LEU A 1 100 ? 7.129 -5.398 -10.875 1 98.69 100 LEU A C 1
ATOM 797 O O . LEU A 1 100 ? 6.414 -4.438 -11.172 1 98.69 100 LEU A O 1
ATOM 801 N N . ARG A 1 101 ? 7.164 -6.48 -11.641 1 98.56 101 ARG A N 1
ATOM 802 C CA . ARG A 1 101 ? 6.25 -6.676 -12.766 1 98.56 101 ARG A CA 1
ATOM 803 C C . ARG A 1 101 ? 4.895 -7.188 -12.281 1 98.56 101 ARG A C 1
ATOM 805 O O . ARG A 1 101 ? 4.824 -8.156 -11.516 1 98.56 101 ARG A O 1
ATOM 812 N N . VAL A 1 102 ? 3.82 -6.492 -12.68 1 98.69 102 VAL A N 1
ATOM 813 C CA . VAL A 1 102 ? 2.496 -6.859 -12.188 1 98.69 102 VAL A CA 1
ATOM 814 C C . VAL A 1 102 ? 1.553 -7.098 -13.367 1 98.69 102 VAL A C 1
ATOM 816 O O . VAL A 1 102 ? 1.54 -6.32 -14.32 1 98.69 102 VAL A O 1
ATOM 819 N N . ARG A 1 103 ? 0.793 -8.133 -13.297 1 98 103 ARG A N 1
ATOM 820 C CA . ARG A 1 103 ? -0.279 -8.383 -14.258 1 98 103 ARG A CA 1
ATOM 821 C C . ARG A 1 103 ? -1.605 -8.625 -13.539 1 98 103 ARG A C 1
ATOM 823 O O . ARG A 1 103 ? -1.652 -9.305 -12.516 1 98 103 ARG A O 1
ATOM 830 N N . LEU A 1 104 ? -2.59 -7.996 -14.062 1 97.69 104 LEU A N 1
ATOM 831 C CA . LEU A 1 104 ? -3.957 -8.352 -13.695 1 97.69 104 LEU A CA 1
ATOM 832 C C . LEU A 1 104 ? -4.535 -9.375 -14.656 1 97.69 104 LEU A C 1
ATOM 834 O O . LEU A 1 104 ? -4.582 -9.148 -15.867 1 97.69 104 LEU A O 1
ATOM 838 N N . ILE A 1 105 ? -4.984 -10.469 -14.062 1 97.25 105 ILE A N 1
ATOM 839 C CA . ILE A 1 105 ? -5.398 -11.578 -14.906 1 97.25 105 ILE A CA 1
ATOM 840 C C . ILE A 1 105 ? -6.801 -12.039 -14.516 1 97.25 105 ILE A C 1
ATOM 842 O O . ILE A 1 105 ? -7.109 -12.156 -13.328 1 97.25 105 ILE A O 1
ATOM 846 N N . ASP A 1 106 ? -7.582 -12.273 -15.555 1 95.81 106 ASP A N 1
ATOM 847 C CA . ASP A 1 106 ? -8.883 -12.898 -15.312 1 95.81 106 ASP A CA 1
ATOM 848 C C . ASP A 1 106 ? -8.719 -14.367 -14.93 1 95.81 106 ASP A C 1
ATOM 850 O O . ASP A 1 106 ? -7.883 -15.07 -15.492 1 95.81 106 ASP A O 1
ATOM 854 N N . GLU A 1 107 ? -9.578 -14.758 -14.047 1 94.12 107 GLU A N 1
ATOM 855 C CA . GLU A 1 107 ? -9.492 -16.125 -13.562 1 94.12 107 GLU A CA 1
ATOM 856 C C . GLU A 1 107 ? -9.539 -17.125 -14.727 1 94.12 107 GLU A C 1
ATOM 858 O O . GLU A 1 107 ? -8.844 -18.141 -14.703 1 94.12 107 GLU A O 1
ATOM 863 N N . LYS A 1 108 ? -10.281 -16.844 -15.75 1 94.06 108 LYS A N 1
ATOM 864 C CA . LYS A 1 108 ? -10.477 -17.75 -16.875 1 94.06 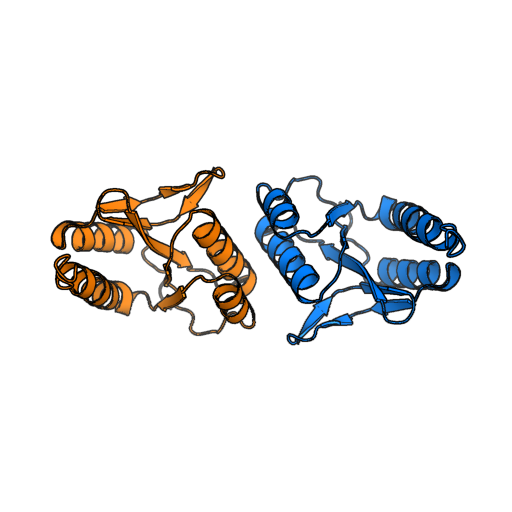108 LYS A CA 1
ATOM 865 C C . LYS A 1 108 ? -9.219 -17.859 -17.719 1 94.06 108 LYS A C 1
ATOM 867 O O . LYS A 1 108 ? -9.031 -18.828 -18.453 1 94.06 108 LYS A O 1
ATOM 872 N N . GLU A 1 109 ? -8.414 -16.891 -17.625 1 97 109 GLU A N 1
ATOM 873 C CA . GLU A 1 109 ? -7.215 -16.828 -18.453 1 97 109 GLU A CA 1
ATOM 874 C C . GLU A 1 109 ? -5.992 -17.328 -17.688 1 97 109 GLU A C 1
ATOM 876 O O . GLU A 1 109 ? -4.93 -17.547 -18.266 1 97 109 GLU A O 1
ATOM 881 N N . THR A 1 110 ? -6.121 -17.516 -16.375 1 97.56 110 THR A N 1
ATOM 882 C CA . THR A 1 110 ? -4.996 -17.719 -15.461 1 97.56 110 THR A CA 1
ATOM 883 C C . THR A 1 110 ? -4.191 -18.953 -15.859 1 97.56 110 THR A C 1
ATOM 885 O O . THR A 1 110 ? -2.969 -18.875 -16 1 97.56 110 THR A O 1
ATOM 888 N N . LEU A 1 111 ? -4.863 -20.047 -16.125 1 97.81 111 LEU A N 1
ATOM 889 C CA . LEU A 1 111 ? -4.156 -21.281 -16.391 1 97.81 111 LEU A CA 1
ATOM 890 C C . LEU A 1 111 ? -3.455 -21.219 -17.75 1 97.81 111 LEU A C 1
ATOM 892 O O . LEU A 1 111 ? -2.322 -21.688 -17.891 1 97.81 111 LEU A O 1
ATOM 896 N N . GLY A 1 112 ? -4.156 -20.656 -18.719 1 97.94 112 GLY A N 1
ATOM 897 C CA . GLY A 1 112 ? -3.521 -20.469 -20.016 1 97.94 112 GLY A CA 1
ATOM 898 C C . GLY A 1 112 ? -2.291 -19.594 -19.953 1 97.94 112 GLY A C 1
ATOM 899 O O . GLY A 1 112 ? -1.239 -19.938 -20.5 1 97.94 112 GLY A O 1
ATOM 900 N N . GLU A 1 113 ? -2.369 -18.5 -19.281 1 98.06 113 GLU A N 1
ATOM 901 C CA . GLU A 1 113 ? -1.256 -17.562 -19.125 1 98.06 113 GLU A CA 1
ATOM 902 C C . GLU A 1 113 ? -0.107 -18.203 -18.359 1 98.06 113 GLU A C 1
ATOM 904 O O . GLU A 1 113 ? 1.063 -17.984 -18.672 1 98.06 113 GLU A O 1
ATOM 909 N N . LEU A 1 114 ? -0.506 -18.984 -17.312 1 98.25 114 LEU A N 1
ATOM 910 C CA . LEU A 1 114 ? 0.516 -19.656 -16.516 1 98.25 114 LEU A CA 1
ATOM 911 C C . LEU A 1 114 ? 1.304 -20.656 -17.344 1 98.25 114 LEU A C 1
ATOM 913 O O . LEU A 1 114 ? 2.533 -20.703 -17.266 1 98.25 114 LEU A O 1
ATOM 917 N N . GLY A 1 115 ? 0.573 -21.438 -18.109 1 97.94 115 GLY A N 1
ATOM 918 C CA . GLY A 1 115 ? 1.228 -22.375 -19.016 1 97.94 115 GLY A CA 1
ATOM 919 C C . GLY A 1 115 ? 2.221 -21.703 -19.938 1 97.94 115 GLY A C 1
ATOM 920 O O . GLY A 1 115 ? 3.344 -22.188 -20.109 1 97.94 115 GLY A O 1
ATOM 921 N N . THR A 1 116 ? 1.803 -20.625 -20.516 1 97.44 116 THR A N 1
ATOM 922 C CA . THR A 1 116 ? 2.656 -19.875 -21.422 1 97.44 116 THR A CA 1
ATOM 923 C C . THR A 1 116 ? 3.857 -19.297 -20.688 1 97.44 116 THR A C 1
ATOM 925 O O . THR A 1 116 ? 4.988 -19.375 -21.172 1 97.44 116 THR A O 1
ATOM 928 N N . PHE A 1 117 ? 3.658 -18.766 -19.562 1 97.25 117 PHE A N 1
ATOM 929 C CA . PHE A 1 117 ? 4.688 -18.109 -18.75 1 97.25 117 PHE A CA 1
ATOM 930 C C . PHE A 1 117 ? 5.75 -19.109 -18.312 1 97.25 117 PHE A C 1
ATOM 932 O O . PHE A 1 117 ? 6.945 -18.859 -18.469 1 97.25 117 PHE A O 1
ATOM 939 N N . LEU A 1 118 ? 5.344 -20.234 -17.828 1 96.19 118 LEU A N 1
ATOM 940 C CA . LEU A 1 118 ? 6.27 -21.219 -17.281 1 96.19 118 LEU A CA 1
ATOM 941 C C . LEU A 1 118 ? 6.918 -22.031 -18.406 1 96.19 118 LEU A C 1
ATOM 943 O O . LEU A 1 118 ? 8.047 -22.5 -18.266 1 96.19 118 LEU A O 1
ATOM 947 N N . GLY A 1 119 ? 6.129 -22.266 -19.438 1 91.31 119 GLY A N 1
ATOM 948 C CA . GLY A 1 119 ? 6.695 -22.953 -20.594 1 91.31 119 GLY A CA 1
ATOM 949 C C . GLY A 1 119 ? 7.875 -22.219 -21.203 1 91.31 119 GLY A C 1
ATOM 950 O O . GLY A 1 119 ? 8.828 -22.844 -21.672 1 91.31 119 GLY A O 1
ATOM 951 N N . ARG A 1 120 ? 7.828 -20.891 -21.266 1 82.25 120 ARG A N 1
ATOM 952 C CA . ARG A 1 120 ? 8.914 -20.062 -21.781 1 82.25 120 ARG A CA 1
ATOM 953 C C . ARG A 1 120 ? 10.156 -20.172 -20.906 1 82.25 120 ARG A C 1
ATOM 955 O O . ARG A 1 120 ? 11.281 -20.047 -21.391 1 82.25 120 ARG A O 1
ATOM 962 N N . SER A 1 121 ? 9.93 -20.422 -19.656 1 71.81 121 SER A N 1
ATOM 963 C CA . SER A 1 121 ? 11.023 -20.5 -18.703 1 71.81 121 SER A CA 1
ATOM 964 C C . SER A 1 121 ? 11.781 -21.812 -18.812 1 71.81 121 SER A C 1
ATOM 966 O O . SER A 1 121 ? 12.992 -21.859 -18.578 1 71.81 121 SER A O 1
ATOM 968 N N . VAL A 1 122 ? 11.141 -22.828 -19.203 1 65.81 122 VAL A N 1
ATOM 969 C CA . VAL A 1 122 ? 11.734 -24.156 -19.312 1 65.81 122 VAL A CA 1
ATOM 970 C C . VAL A 1 122 ? 12.578 -24.25 -20.578 1 65.81 122 VAL A C 1
ATOM 972 O O . VAL A 1 122 ? 13.617 -24.922 -20.594 1 65.81 122 VAL A O 1
ATOM 975 N N . PHE A 1 123 ? 12.227 -23.531 -21.688 1 57 123 PHE A N 1
ATOM 976 C CA . PHE A 1 123 ? 12.945 -23.656 -22.953 1 57 123 PHE A CA 1
ATOM 977 C C . PHE A 1 123 ? 14.117 -22.688 -23.016 1 57 123 PHE A C 1
ATOM 979 O O . PHE A 1 123 ? 14.859 -22.656 -24 1 57 123 PHE A O 1
ATOM 986 N N . LEU A 1 124 ? 14.312 -21.797 -22.062 1 49.31 124 LEU A N 1
ATOM 987 C CA . LEU A 1 124 ? 15.555 -21.031 -22.234 1 49.31 124 LEU A CA 1
ATOM 988 C C . LEU A 1 124 ? 16.766 -21.906 -21.906 1 49.31 124 LEU A C 1
ATOM 990 O O . LEU A 1 124 ? 16.875 -22.422 -20.797 1 49.31 124 LEU A O 1
ATOM 994 N N . PRO A 1 125 ? 17.469 -22.438 -22.859 1 41.97 125 PRO A N 1
ATOM 995 C CA . PRO A 1 125 ? 18.688 -23.25 -22.703 1 41.97 125 PRO A CA 1
ATOM 996 C C . PRO A 1 125 ? 19.734 -22.578 -21.812 1 41.97 125 PRO A C 1
ATOM 998 O O . PRO A 1 125 ? 19.891 -21.359 -21.859 1 41.97 125 PRO A O 1
ATOM 1001 N N . GLY A 1 126 ? 20.094 -23 -20.594 1 40.41 126 GLY A N 1
ATOM 1002 C CA . GLY A 1 126 ? 21.328 -22.719 -19.906 1 40.41 126 GLY A CA 1
ATOM 1003 C C . GLY A 1 126 ? 22.531 -22.578 -20.828 1 40.41 126 GLY A C 1
ATOM 1004 O O . GLY A 1 126 ? 23.656 -22.391 -20.375 1 40.41 126 GLY A O 1
ATOM 1005 N N . ASP A 1 127 ? 22.453 -23.109 -22.016 1 35.97 127 ASP A N 1
ATOM 1006 C CA . ASP A 1 127 ? 23.656 -23.297 -22.828 1 35.97 127 ASP A CA 1
ATOM 1007 C C . ASP A 1 127 ? 24.156 -21.953 -23.359 1 35.97 127 ASP A C 1
ATOM 1009 O O . ASP A 1 127 ? 25.062 -21.922 -24.203 1 35.97 127 ASP A O 1
ATOM 1013 N N . GLN A 1 128 ? 23.453 -20.828 -23.219 1 33.66 128 GLN A N 1
ATOM 1014 C CA . GLN A 1 128 ? 24.297 -19.844 -23.859 1 33.66 128 GLN A CA 1
ATOM 1015 C C . GLN A 1 128 ? 25.469 -19.438 -22.953 1 33.66 128 GLN A C 1
ATOM 1017 O O . GLN A 1 128 ? 25.297 -18.609 -22.062 1 33.66 128 GLN A O 1
ATOM 1022 N N . VAL A 1 129 ? 26.188 -20.406 -22.234 1 26.25 129 VAL A N 1
ATOM 1023 C CA . VAL A 1 129 ? 27.547 -19.953 -21.938 1 26.25 129 VAL A CA 1
ATOM 1024 C C . VAL A 1 129 ? 28.344 -19.844 -23.234 1 26.25 129 VAL A C 1
ATOM 1026 O O . VAL A 1 129 ? 28.188 -20.656 -24.141 1 26.25 129 VAL A O 1
ATOM 1029 N N . MET B 1 1 ? -16.547 4.59 20.406 1 43.94 1 MET B N 1
ATOM 1030 C CA . MET B 1 1 ? -15.469 5.469 19.969 1 43.94 1 MET B CA 1
ATOM 1031 C C . MET B 1 1 ? -15.961 6.465 18.922 1 43.94 1 MET B C 1
ATOM 1033 O O . MET B 1 1 ? -16.625 6.082 17.969 1 43.94 1 MET B O 1
ATOM 1037 N N . SER B 1 2 ? -16.125 7.715 19.328 1 53.88 2 SER B N 1
ATOM 1038 C CA . SER B 1 2 ? -16.75 8.703 18.469 1 53.88 2 SER B CA 1
ATOM 1039 C C . SER B 1 2 ? -15.961 8.898 17.172 1 53.88 2 SER B C 1
ATOM 1041 O O . SER B 1 2 ? -14.727 8.914 17.188 1 53.88 2 SER B O 1
ATOM 1043 N N . PRO B 1 3 ? -16.625 8.805 15.984 1 72.56 3 PRO B N 1
ATOM 1044 C CA . PRO B 1 3 ? -15.977 9.039 14.688 1 72.56 3 PRO B CA 1
ATOM 1045 C C . PRO B 1 3 ? -15.25 10.375 14.625 1 72.56 3 PRO B C 1
ATOM 1047 O O . PRO B 1 3 ? -15.641 11.336 15.289 1 72.56 3 PRO B O 1
ATOM 1050 N N . ILE B 1 4 ? -14.047 10.414 14.211 1 78.25 4 ILE B N 1
ATOM 1051 C CA . ILE B 1 4 ? -13.266 11.633 13.992 1 78.25 4 ILE B CA 1
ATOM 1052 C C . ILE B 1 4 ? -14.133 12.68 13.297 1 78.25 4 ILE B C 1
ATOM 1054 O O . ILE B 1 4 ? -14.789 12.383 12.297 1 78.25 4 ILE B O 1
ATOM 1058 N N . LYS B 1 5 ? -14.312 13.867 14 1 86.81 5 LYS B N 1
ATOM 1059 C CA . LYS B 1 5 ? -14.914 15 13.305 1 86.81 5 LYS B CA 1
ATOM 1060 C C . LYS B 1 5 ? -13.922 15.648 12.344 1 86.81 5 LYS B C 1
ATOM 1062 O O . LYS B 1 5 ? -13.258 16.625 12.688 1 86.81 5 LYS B O 1
ATOM 1067 N N . VAL B 1 6 ? -13.883 15.172 11.117 1 89.31 6 VAL B N 1
ATOM 1068 C CA . VAL B 1 6 ? -12.844 15.445 10.133 1 89.31 6 VAL B CA 1
ATOM 1069 C C . VAL B 1 6 ? -12.82 16.938 9.805 1 89.31 6 VAL B C 1
ATOM 1071 O O . VAL B 1 6 ? -11.766 17.578 9.859 1 89.31 6 VAL B O 1
ATOM 1074 N N . LYS B 1 7 ? -13.953 17.531 9.57 1 92.25 7 LYS B N 1
ATOM 1075 C CA . LYS B 1 7 ? -14.016 18.938 9.164 1 92.25 7 LYS B CA 1
ATOM 1076 C C . LYS B 1 7 ? -13.523 19.859 10.273 1 92.25 7 LYS B C 1
ATOM 1078 O O . LYS B 1 7 ? -12.758 20.781 10.023 1 92.25 7 LYS B O 1
ATOM 1083 N N . THR B 1 8 ? -13.961 19.531 11.492 1 94.88 8 THR B N 1
ATOM 1084 C CA . THR B 1 8 ? -13.562 20.344 12.633 1 94.88 8 THR B CA 1
ATOM 1085 C C . THR B 1 8 ? -12.062 20.234 12.883 1 94.88 8 THR B C 1
ATOM 1087 O O . THR B 1 8 ? -11.367 21.234 13.039 1 94.88 8 THR B O 1
ATOM 1090 N N . LEU B 1 9 ? -11.555 19.047 12.922 1 96.19 9 LEU B N 1
ATOM 1091 C CA . LEU B 1 9 ? -10.133 18.828 13.18 1 96.19 9 LEU B CA 1
ATOM 1092 C C . LEU B 1 9 ? -9.273 19.453 12.094 1 96.19 9 LEU B C 1
ATOM 1094 O O . LEU B 1 9 ? -8.25 20.078 12.383 1 96.19 9 LEU B O 1
ATOM 1098 N N . THR B 1 10 ? -9.695 19.328 10.844 1 96.75 10 THR B N 1
ATOM 1099 C CA . THR B 1 10 ? -8.969 19.922 9.727 1 96.75 10 THR B CA 1
ATOM 1100 C C . THR B 1 10 ? -8.875 21.438 9.891 1 96.75 10 THR B C 1
ATOM 1102 O O . THR B 1 10 ? -7.801 22.031 9.742 1 96.75 10 THR B O 1
ATOM 1105 N N . ARG B 1 11 ? -9.93 22.047 10.266 1 97.44 11 ARG B N 1
ATOM 1106 C CA . ARG B 1 11 ? -9.961 23.484 10.477 1 97.44 11 ARG B CA 1
ATOM 1107 C C . ARG B 1 11 ? -9 23.891 11.594 1 97.44 11 ARG B C 1
ATOM 1109 O O . ARG B 1 11 ? -8.297 24.891 11.477 1 97.44 11 ARG B O 1
ATOM 1116 N N . GLN B 1 12 ? -9.039 23.156 12.633 1 98.06 12 GLN B N 1
ATOM 1117 C CA . GLN B 1 12 ? -8.18 23.438 13.781 1 98.06 12 GLN B CA 1
ATOM 1118 C C . GLN B 1 12 ? -6.703 23.266 13.422 1 98.06 12 GLN B C 1
ATOM 1120 O O . GLN B 1 12 ? -5.859 24.062 13.852 1 98.06 12 GLN B O 1
ATOM 1125 N N . ILE B 1 13 ? -6.391 22.266 12.648 1 98.25 13 ILE B N 1
ATOM 1126 C CA . ILE B 1 13 ? -5.027 22.031 12.18 1 98.25 13 ILE B CA 1
ATOM 1127 C C . ILE B 1 13 ? -4.562 23.219 11.336 1 98.25 13 ILE B C 1
ATOM 1129 O O . ILE B 1 13 ? -3.459 23.734 11.531 1 98.25 13 ILE B O 1
ATOM 1133 N N . ILE B 1 14 ? -5.414 23.625 10.43 1 98.25 14 ILE B N 1
ATOM 1134 C CA . ILE B 1 14 ? -5.09 24.734 9.539 1 98.25 14 ILE B CA 1
ATOM 1135 C C . ILE B 1 14 ? -4.828 26 10.352 1 98.25 14 ILE B C 1
ATOM 1137 O O . ILE B 1 14 ? -3.824 26.688 10.148 1 98.25 14 ILE B O 1
ATOM 1141 N N . ALA B 1 15 ? -5.699 26.281 11.273 1 98.06 15 ALA B N 1
ATOM 1142 C CA . ALA B 1 15 ? -5.578 27.469 12.117 1 98.06 15 ALA B CA 1
ATOM 1143 C C . ALA B 1 15 ? -4.273 27.453 12.914 1 98.06 15 ALA B C 1
ATOM 1145 O O . ALA B 1 15 ? -3.562 28.453 12.984 1 98.06 15 ALA B O 1
ATOM 1146 N N . LEU B 1 16 ? -4.008 26.312 13.508 1 97.94 16 LEU B N 1
ATOM 1147 C CA . LEU B 1 16 ? -2.801 26.172 14.312 1 97.94 16 LEU B CA 1
ATOM 1148 C C . LEU B 1 16 ? -1.55 26.344 13.453 1 97.94 16 LEU B C 1
ATOM 1150 O O . LEU B 1 16 ? -0.607 27.031 13.852 1 97.94 16 LEU B O 1
ATOM 1154 N N . ALA B 1 17 ? -1.498 25.703 12.32 1 97.75 17 ALA B N 1
ATOM 1155 C CA . ALA B 1 17 ? -0.361 25.828 11.406 1 97.75 17 ALA B CA 1
ATOM 1156 C C . ALA B 1 17 ? -0.125 27.281 11.016 1 97.75 17 ALA B C 1
ATOM 1158 O O . ALA B 1 17 ? 1.013 27.766 11.023 1 97.75 17 ALA B O 1
ATOM 1159 N N . ASP B 1 18 ? -1.219 27.953 10.641 1 96.12 18 ASP B N 1
ATOM 1160 C CA . ASP B 1 18 ? -1.144 29.359 10.25 1 96.12 18 ASP B CA 1
ATOM 1161 C C . ASP B 1 18 ? -0.566 30.219 11.375 1 96.12 18 ASP B C 1
ATOM 1163 O O . ASP B 1 18 ? 0.304 31.062 11.141 1 96.12 18 ASP B O 1
ATOM 1167 N N . GLU B 1 19 ? -1.009 30 12.562 1 96.38 19 GLU B N 1
ATOM 1168 C CA . GLU B 1 19 ? -0.544 30.719 13.742 1 96.38 19 GLU B CA 1
ATOM 1169 C C . GLU B 1 19 ? 0.957 30.531 13.945 1 96.38 19 GLU B C 1
ATOM 1171 O O . GLU B 1 19 ? 1.636 31.438 14.438 1 96.38 19 GLU B O 1
ATOM 1176 N N . LEU B 1 20 ? 1.438 29.406 13.539 1 96.31 20 LEU B N 1
ATOM 1177 C CA . LEU B 1 20 ? 2.834 29.078 13.797 1 96.31 20 LEU B CA 1
ATOM 1178 C C . LEU B 1 20 ? 3.697 29.359 12.578 1 96.31 20 LEU B C 1
ATOM 1180 O O . LEU B 1 20 ? 4.887 29.031 12.555 1 96.31 20 LEU B O 1
ATOM 1184 N N . GLY B 1 21 ? 3.109 29.969 11.516 1 95.19 21 GLY B N 1
ATOM 1185 C CA . GLY B 1 21 ? 3.871 30.469 10.375 1 95.19 21 GLY B CA 1
ATOM 1186 C C . GLY B 1 21 ? 4.012 29.453 9.258 1 95.19 21 GLY B C 1
ATOM 1187 O O . GLY B 1 21 ? 4.859 29.594 8.375 1 95.19 21 GLY B O 1
ATOM 1188 N N . PHE B 1 22 ? 3.184 28.359 9.297 1 97.69 22 PHE B N 1
ATOM 1189 C CA . PHE B 1 22 ? 3.176 27.344 8.258 1 97.69 22 PHE B CA 1
ATOM 1190 C C . PHE B 1 22 ? 1.929 27.469 7.391 1 97.69 22 PHE B C 1
ATOM 1192 O O . PHE B 1 22 ? 0.979 28.172 7.75 1 97.69 22 PHE B O 1
ATOM 1199 N N . LYS B 1 23 ? 2.047 26.922 6.316 1 97.75 23 LYS B N 1
ATOM 1200 C CA . LYS B 1 23 ? 0.886 26.828 5.434 1 97.75 23 LYS B CA 1
ATOM 1201 C C . LYS B 1 23 ? 0.275 25.422 5.48 1 97.75 23 LYS B C 1
ATOM 1203 O O . LYS B 1 23 ? 0.976 24.422 5.281 1 97.75 23 LYS B O 1
ATOM 1208 N N . ALA B 1 24 ? -0.966 25.375 5.773 1 98.19 24 ALA B N 1
ATOM 1209 C CA . ALA B 1 24 ? -1.703 24.109 5.723 1 98.19 24 ALA B CA 1
ATOM 1210 C C . ALA B 1 24 ? -2.666 24.094 4.539 1 98.19 24 ALA B C 1
ATOM 1212 O O . ALA B 1 24 ? -3.484 25 4.375 1 98.19 24 ALA B O 1
ATOM 1213 N N . VAL B 1 25 ? -2.551 23.094 3.73 1 98.06 25 VAL B N 1
ATOM 1214 C CA . VAL B 1 25 ? -3.387 22.969 2.541 1 98.06 25 VAL B CA 1
ATOM 1215 C C . VAL B 1 25 ? -4.281 21.734 2.66 1 98.06 25 VAL B C 1
ATOM 1217 O O . VAL B 1 25 ? -3.801 20.609 2.609 1 98.06 25 VAL B O 1
ATOM 1220 N N . PRO B 1 26 ? -5.535 21.938 2.867 1 97.94 26 PRO B N 1
ATOM 1221 C CA . PRO B 1 26 ? -6.441 20.797 2.848 1 97.94 26 PRO B CA 1
ATOM 1222 C C . PRO B 1 26 ? -6.617 20.203 1.449 1 97.94 26 PRO B C 1
ATOM 1224 O O . PRO B 1 26 ? -6.539 20.938 0.455 1 97.94 26 PRO B O 1
ATOM 1227 N N . GLU B 1 27 ? -6.887 18.891 1.377 1 97.69 27 GLU B N 1
ATOM 1228 C CA . GLU B 1 27 ? -7.09 18.203 0.108 1 97.69 27 GLU B CA 1
ATOM 1229 C C . GLU B 1 27 ? -5.957 18.5 -0.872 1 97.69 27 GLU B C 1
ATOM 1231 O O . GLU B 1 27 ? -6.207 18.906 -2.012 1 97.69 27 GLU B O 1
ATOM 1236 N N . TYR B 1 28 ? -4.777 18.406 -0.363 1 97.75 28 TYR B N 1
ATOM 1237 C CA . TYR B 1 28 ? -3.574 18.703 -1.131 1 97.75 28 TYR B CA 1
ATOM 1238 C C . TYR B 1 28 ? -3.406 17.734 -2.293 1 97.75 28 TYR B C 1
ATOM 1240 O O . TYR B 1 28 ? -3.27 16.531 -2.086 1 97.75 28 TYR B O 1
ATOM 1248 N N . ARG B 1 29 ? -3.373 18.172 -3.512 1 96.81 29 ARG B N 1
ATOM 1249 C CA . ARG B 1 29 ? -3.23 17.328 -4.699 1 96.81 29 ARG B CA 1
ATOM 1250 C C . ARG B 1 29 ? -1.768 16.984 -4.949 1 96.81 29 ARG B C 1
ATOM 1252 O O . ARG B 1 29 ? -0.906 17.859 -4.961 1 96.81 29 ARG B O 1
ATOM 1259 N N . THR B 1 30 ? -1.531 15.758 -5.098 1 94.12 30 THR B N 1
ATOM 1260 C CA . THR B 1 30 ? -0.171 15.297 -5.344 1 94.12 30 THR B CA 1
ATOM 1261 C C . THR B 1 30 ? 0.108 15.203 -6.844 1 94.12 30 THR B C 1
ATOM 1263 O O . THR B 1 30 ? -0.821 15.195 -7.652 1 94.12 30 THR B O 1
ATOM 1266 N N . PRO B 1 31 ? 1.335 15.156 -7.184 1 87.56 31 PRO B N 1
ATOM 1267 C CA . PRO B 1 31 ? 1.688 15.102 -8.609 1 87.56 31 PRO B CA 1
ATOM 1268 C C . PRO B 1 31 ? 1.091 13.891 -9.32 1 87.56 31 PRO B C 1
ATOM 1270 O O . PRO B 1 31 ? 0.817 13.953 -10.523 1 87.56 31 PRO B O 1
ATOM 1273 N N . ASP B 1 32 ? 0.779 12.836 -8.617 1 85.31 32 ASP B N 1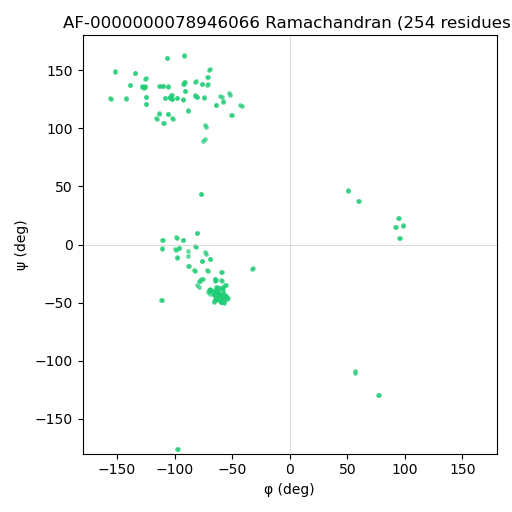
ATOM 1274 C CA . ASP B 1 32 ? 0.282 11.617 -9.258 1 85.31 32 ASP B CA 1
ATOM 1275 C C . ASP B 1 32 ? -1.243 11.609 -9.312 1 85.31 32 ASP B C 1
ATOM 1277 O O . ASP B 1 32 ? -1.853 10.602 -9.68 1 85.31 32 ASP B O 1
ATOM 1281 N N . GLY B 1 33 ? -1.852 12.656 -8.875 1 88.75 33 GLY B N 1
ATOM 1282 C CA . GLY B 1 33 ? -3.289 12.805 -9.039 1 88.75 33 GLY B CA 1
ATOM 1283 C C . GLY B 1 33 ? -4.074 12.367 -7.812 1 88.75 33 GLY B C 1
ATOM 1284 O O . GLY B 1 33 ? -5.305 12.312 -7.848 1 88.75 33 GLY B O 1
ATOM 1285 N N . THR B 1 34 ? -3.342 12.055 -6.801 1 92.94 34 THR B N 1
ATOM 1286 C CA . THR B 1 34 ? -4.035 11.719 -5.562 1 92.94 34 THR B CA 1
ATOM 1287 C C . THR B 1 34 ? -4.082 12.922 -4.625 1 92.94 34 THR B C 1
ATOM 1289 O O . THR B 1 34 ? -3.75 14.039 -5.023 1 92.94 34 THR B O 1
ATOM 1292 N N . ARG B 1 35 ? -4.645 12.648 -3.422 1 96.69 35 ARG B N 1
ATOM 1293 C CA . ARG B 1 35 ? -4.754 13.758 -2.486 1 96.69 35 ARG B CA 1
ATOM 1294 C C . ARG B 1 35 ? -4.301 13.352 -1.09 1 96.69 35 ARG B C 1
ATOM 1296 O O . ARG B 1 35 ? -4.477 12.203 -0.687 1 96.69 35 ARG B O 1
ATOM 1303 N N . ILE B 1 36 ? -3.752 14.273 -0.409 1 98 36 ILE B N 1
ATOM 1304 C CA . ILE B 1 36 ? -3.467 14.195 1.02 1 98 36 ILE B CA 1
ATOM 1305 C C . ILE B 1 36 ? -4.465 15.055 1.793 1 98 36 ILE B C 1
ATOM 1307 O O . ILE B 1 36 ? -4.785 16.172 1.379 1 98 36 ILE B O 1
ATOM 1311 N N . ASP B 1 37 ? -4.98 14.555 2.869 1 98.12 37 ASP B N 1
ATOM 1312 C CA . ASP B 1 37 ? -6.031 15.258 3.6 1 98.12 37 ASP B CA 1
ATOM 1313 C C . ASP B 1 37 ? -5.57 16.656 4.012 1 98.12 37 ASP B C 1
ATOM 1315 O O . ASP B 1 37 ? -6.281 17.641 3.793 1 98.12 37 ASP B O 1
ATOM 1319 N N . VAL B 1 38 ? -4.383 16.766 4.633 1 98.69 38 VAL B N 1
ATOM 1320 C CA . VAL B 1 38 ? -3.799 18.062 4.969 1 98.69 38 VAL B CA 1
ATOM 1321 C C . VAL B 1 38 ? -2.287 18.016 4.766 1 98.69 38 VAL B C 1
ATOM 1323 O O . VAL B 1 38 ? -1.611 17.125 5.281 1 98.69 38 VAL B O 1
ATOM 1326 N N . ALA B 1 39 ? -1.781 18.906 4.004 1 98.75 39 ALA B N 1
ATOM 1327 C CA . ALA B 1 39 ? -0.34 19.094 3.859 1 98.75 39 ALA B CA 1
ATOM 1328 C C . ALA B 1 39 ? 0.138 20.297 4.664 1 98.75 39 ALA B C 1
ATOM 1330 O O . ALA B 1 39 ? -0.444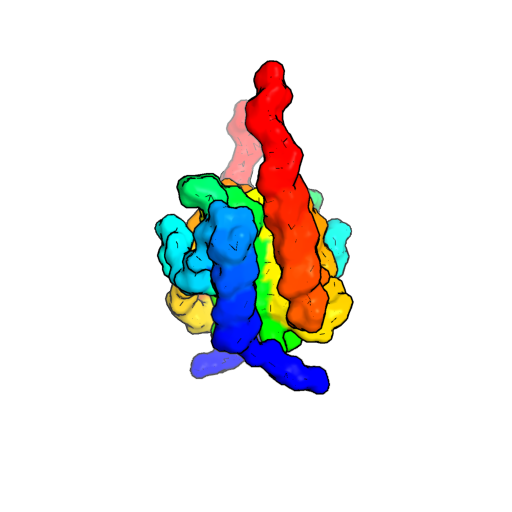 21.391 4.574 1 98.75 39 ALA B O 1
ATOM 1331 N N . ILE B 1 40 ? 1.122 20.109 5.449 1 98.69 40 ILE B N 1
ATOM 1332 C CA . ILE B 1 40 ? 1.8 21.219 6.113 1 98.69 40 ILE B CA 1
ATOM 1333 C C . ILE B 1 40 ? 3.057 21.594 5.332 1 98.69 40 ILE B C 1
ATOM 1335 O O . ILE B 1 40 ? 3.918 20.75 5.082 1 98.69 40 ILE B O 1
ATOM 1339 N N . LEU B 1 41 ? 3.094 22.844 5.012 1 98.06 41 LEU B N 1
ATOM 1340 C CA . LEU B 1 41 ? 4.199 23.344 4.203 1 98.06 41 LEU B CA 1
ATOM 1341 C C . LEU B 1 41 ? 4.895 24.516 4.902 1 98.06 41 LEU B C 1
ATOM 1343 O O . LEU B 1 41 ? 4.25 25.297 5.605 1 98.06 41 LEU B O 1
ATOM 1347 N N . GLU B 1 42 ? 6.133 24.594 4.789 1 96.44 42 GLU B N 1
ATOM 1348 C CA . GLU B 1 42 ? 6.926 25.766 5.109 1 96.44 42 GLU B CA 1
ATOM 1349 C C . GLU B 1 42 ? 7.5 26.406 3.844 1 96.44 42 GLU B C 1
ATOM 1351 O O . GLU B 1 42 ? 8.398 25.844 3.213 1 96.44 42 GLU B O 1
ATOM 1356 N N . SER B 1 43 ? 6.938 27.484 3.436 1 90.75 43 SER B N 1
ATOM 1357 C CA . SER B 1 43 ? 7.184 28.031 2.104 1 90.75 43 SER B CA 1
ATOM 1358 C C . SER B 1 43 ? 6.863 27 1.021 1 90.75 43 SER B C 1
ATOM 1360 O O . SER B 1 43 ? 5.711 26.594 0.88 1 90.75 43 SER B O 1
ATOM 1362 N N . GLU B 1 44 ? 7.754 26.453 0.32 1 90.69 44 GLU B N 1
ATOM 1363 C CA . GLU B 1 44 ? 7.457 25.484 -0.73 1 90.69 44 GLU B CA 1
ATOM 1364 C C . GLU B 1 44 ? 7.918 24.078 -0.336 1 90.69 44 GLU B C 1
ATOM 1366 O O . GLU B 1 44 ? 7.703 23.109 -1.076 1 90.69 44 GLU B O 1
ATOM 1371 N N . GLU B 1 45 ? 8.398 24.141 0.916 1 96.56 45 GLU B N 1
ATOM 1372 C CA . GLU B 1 45 ? 8.945 22.859 1.356 1 96.56 45 GLU B CA 1
ATOM 1373 C C . GLU B 1 45 ? 7.883 22.016 2.061 1 96.56 45 GLU B C 1
ATOM 1375 O O . GLU B 1 45 ? 7.133 22.531 2.895 1 96.56 45 GLU B O 1
ATOM 1380 N N . LYS B 1 46 ? 7.773 20.828 1.723 1 98.06 46 LYS B N 1
ATOM 1381 C CA . LYS B 1 46 ? 6.867 19.875 2.361 1 98.06 46 LYS B CA 1
ATOM 1382 C C . LYS B 1 46 ? 7.398 19.438 3.725 1 98.06 46 LYS B C 1
ATOM 1384 O O . LYS B 1 46 ? 8.516 18.938 3.83 1 98.06 46 LYS B O 1
ATOM 1389 N N . VAL B 1 47 ? 6.582 19.594 4.695 1 98.31 47 VAL B N 1
ATOM 1390 C CA . VAL B 1 47 ? 7.031 19.359 6.066 1 98.31 47 VAL B CA 1
ATOM 1391 C C . VAL B 1 47 ? 6.344 18.109 6.629 1 98.31 47 VAL B C 1
ATOM 1393 O O . VAL B 1 47 ? 7.008 17.219 7.148 1 98.31 47 VAL B O 1
ATOM 1396 N N . LEU B 1 48 ? 5.043 18 6.473 1 98.75 48 LEU B N 1
ATOM 1397 C CA . LEU B 1 48 ? 4.246 16.969 7.137 1 98.75 48 LEU B CA 1
ATOM 1398 C C . LEU B 1 48 ? 2.969 16.688 6.352 1 98.75 48 LEU B C 1
ATOM 1400 O O . LEU B 1 48 ? 2.25 17.609 5.969 1 98.75 48 LEU B O 1
ATOM 1404 N N . ALA B 1 49 ? 2.729 15.445 6 1 98.88 49 ALA B N 1
ATOM 1405 C CA . ALA B 1 49 ? 1.428 14.984 5.52 1 98.88 49 ALA B CA 1
ATOM 1406 C C . ALA B 1 49 ? 0.571 14.469 6.668 1 98.88 49 ALA B C 1
ATOM 1408 O O . ALA B 1 49 ? 1.069 13.773 7.559 1 98.88 49 ALA B O 1
ATOM 1409 N N . ILE B 1 50 ? -0.708 14.797 6.668 1 98.88 50 ILE B N 1
ATOM 1410 C CA . ILE B 1 50 ? -1.634 14.312 7.684 1 98.88 50 ILE B CA 1
ATOM 1411 C C . ILE B 1 50 ? -2.816 13.609 7.016 1 98.88 50 ILE B C 1
ATOM 1413 O O . ILE B 1 50 ? -3.496 14.203 6.172 1 98.88 50 ILE B O 1
ATOM 1417 N N . GLU B 1 51 ? -3.031 12.398 7.297 1 98.31 51 GLU B N 1
ATOM 1418 C CA . GLU B 1 51 ? -4.172 11.602 6.859 1 98.31 51 GLU B CA 1
ATOM 1419 C C . GLU B 1 51 ? -5.098 11.281 8.031 1 98.31 51 GLU B C 1
ATOM 1421 O O . GLU B 1 51 ? -4.637 10.961 9.125 1 98.31 51 GLU B O 1
ATOM 1426 N N . LEU B 1 52 ? -6.391 11.398 7.844 1 97 52 LEU B N 1
ATOM 1427 C CA . LEU B 1 52 ? -7.387 11.086 8.859 1 97 52 LEU B CA 1
ATOM 1428 C C . LEU B 1 52 ? -8.094 9.773 8.539 1 97 52 LEU B C 1
ATOM 1430 O O . LEU B 1 52 ? -8.758 9.656 7.508 1 97 52 LEU B O 1
ATOM 1434 N N . GLU B 1 53 ? -7.863 8.766 9.359 1 93.56 53 GLU B N 1
ATOM 1435 C CA . GLU B 1 53 ? -8.414 7.43 9.148 1 93.56 53 GLU B CA 1
ATOM 1436 C C . GLU B 1 53 ? -9.422 7.066 10.234 1 93.56 53 GLU B C 1
ATOM 1438 O O . GLU B 1 53 ? -9.047 6.84 11.383 1 93.56 53 GLU B O 1
ATOM 1443 N N . ALA B 1 54 ? -10.68 6.941 9.828 1 90.56 54 ALA B N 1
ATOM 1444 C CA . ALA B 1 54 ? -11.734 6.73 10.812 1 90.56 54 ALA B CA 1
ATOM 1445 C C . ALA B 1 54 ? -12.312 5.32 10.711 1 90.56 54 ALA B C 1
ATOM 1447 O O . ALA B 1 54 ? -13.156 4.926 11.516 1 90.56 54 ALA B O 1
ATOM 1448 N N . SER B 1 55 ? -11.922 4.457 9.773 1 87.31 55 SER B N 1
ATOM 1449 C CA . SER B 1 55 ? -12.422 3.096 9.609 1 87.31 55 SER B CA 1
ATOM 1450 C C . SER B 1 55 ? -11.328 2.068 9.906 1 87.31 55 SER B C 1
ATOM 1452 O O . SER B 1 55 ? -10.18 2.236 9.492 1 87.31 55 SER B O 1
ATOM 1454 N N . PHE B 1 56 ? -11.75 1.092 10.609 1 89.56 56 PHE B N 1
ATOM 1455 C CA . PHE B 1 56 ? -10.797 0.034 10.93 1 89.56 56 PHE B CA 1
ATOM 1456 C C . PHE B 1 56 ? -10.773 -1.021 9.836 1 89.56 56 PHE B C 1
ATOM 1458 O O . PHE B 1 56 ? -9.844 -1.832 9.766 1 89.56 56 PHE B O 1
ATOM 1465 N N . LYS B 1 57 ? -11.836 -0.988 9.062 1 89.19 57 LYS B N 1
ATOM 1466 C CA . LYS B 1 57 ? -11.883 -1.964 7.98 1 89.19 57 LYS B CA 1
ATOM 1467 C C . LYS B 1 57 ? -10.68 -1.824 7.055 1 89.19 57 LYS B C 1
ATOM 1469 O O . LYS B 1 57 ? -10.438 -0.749 6.504 1 89.19 57 LYS B O 1
ATOM 1474 N N . TRP B 1 58 ? -9.852 -2.857 6.801 1 91 58 TRP B N 1
ATOM 1475 C CA . TRP B 1 58 ? -8.672 -2.938 5.953 1 91 58 TRP B CA 1
ATOM 1476 C C . TRP B 1 58 ? -7.613 -1.931 6.395 1 91 58 TRP B C 1
ATOM 1478 O O . TRP B 1 58 ? -6.934 -1.326 5.559 1 91 58 TRP B O 1
ATOM 1488 N N . PHE B 1 59 ? -7.52 -1.778 7.691 1 93.69 59 PHE B N 1
ATOM 1489 C CA . PHE B 1 59 ? -6.695 -0.731 8.281 1 93.69 59 PHE B CA 1
ATOM 1490 C C . PHE B 1 59 ? -5.258 -0.834 7.793 1 93.69 59 PHE B C 1
ATOM 1492 O O . PHE B 1 59 ? -4.691 0.146 7.305 1 93.69 59 PHE B O 1
ATOM 1499 N N . PRO B 1 60 ? -4.625 -2.047 7.758 1 95.06 60 PRO B N 1
ATOM 1500 C CA . PRO B 1 60 ? -3.242 -2.09 7.273 1 95.06 60 PRO B CA 1
ATOM 1501 C C . PRO B 1 60 ? -3.117 -1.673 5.809 1 95.06 60 PRO B C 1
ATOM 1503 O O . PRO B 1 60 ? -2.17 -0.971 5.445 1 95.06 60 PRO B O 1
ATOM 1506 N N . GLN B 1 61 ? -4.02 -2.035 5.02 1 95.81 61 GLN B N 1
ATOM 1507 C CA . GLN B 1 61 ? -4.016 -1.689 3.602 1 95.81 61 GLN B CA 1
ATOM 1508 C C . GLN B 1 61 ? -4.184 -0.186 3.4 1 95.81 61 GLN B C 1
ATOM 1510 O O . GLN B 1 61 ? -3.498 0.415 2.57 1 95.81 61 GLN B O 1
ATOM 1515 N N . ARG B 1 62 ? -5.047 0.366 4.164 1 95.75 62 ARG B N 1
ATOM 1516 C CA . ARG B 1 62 ? -5.289 1.801 4.047 1 95.75 62 ARG B CA 1
ATOM 1517 C C . ARG B 1 62 ? -4.082 2.6 4.531 1 95.75 62 ARG B C 1
ATOM 1519 O O . ARG B 1 62 ? -3.705 3.598 3.914 1 95.75 62 ARG B O 1
ATOM 1526 N N . VAL B 1 63 ? -3.48 2.129 5.59 1 97.25 63 VAL B N 1
ATOM 1527 C CA . VAL B 1 63 ? -2.285 2.799 6.094 1 97.25 63 VAL B CA 1
ATOM 1528 C C . VAL B 1 63 ? -1.16 2.691 5.066 1 97.25 63 VAL B C 1
ATOM 1530 O O . VAL B 1 63 ? -0.469 3.674 4.789 1 97.25 63 VAL B O 1
ATOM 1533 N N . LEU B 1 64 ? -1.018 1.56 4.5 1 97.88 64 LEU B N 1
ATOM 1534 C CA . LEU B 1 64 ? 0.018 1.399 3.482 1 97.88 64 LEU B CA 1
ATOM 1535 C C . LEU B 1 64 ? -0.22 2.346 2.311 1 97.88 64 LEU B C 1
ATOM 1537 O O . LEU B 1 64 ? 0.724 2.945 1.791 1 97.88 64 LEU B O 1
ATOM 1541 N N . TYR B 1 65 ? -1.413 2.43 1.919 1 97.31 65 TYR B N 1
ATOM 1542 C CA . TYR B 1 65 ? -1.772 3.316 0.818 1 97.31 65 TYR B CA 1
ATOM 1543 C C . TYR B 1 65 ? -1.373 4.754 1.125 1 97.31 65 TYR B C 1
ATOM 1545 O O . TYR B 1 65 ? -0.794 5.438 0.279 1 97.31 65 TYR B O 1
ATOM 1553 N N . ASP B 1 66 ? -1.593 5.176 2.297 1 97.81 66 ASP B N 1
ATOM 1554 C CA . ASP B 1 66 ? -1.242 6.523 2.729 1 97.81 66 ASP B CA 1
ATOM 1555 C C . ASP B 1 66 ? 0.273 6.699 2.814 1 97.81 66 ASP B C 1
ATOM 1557 O O . ASP B 1 66 ? 0.802 7.758 2.477 1 97.81 66 ASP B O 1
ATOM 1561 N N . VAL B 1 67 ? 0.911 5.652 3.285 1 98.44 67 VAL B N 1
ATOM 1562 C CA . VAL B 1 67 ? 2.365 5.656 3.406 1 98.44 67 VAL B CA 1
ATOM 1563 C C . VAL B 1 67 ? 2.998 5.875 2.033 1 98.44 67 VAL B C 1
ATOM 1565 O O . VAL B 1 67 ? 3.818 6.777 1.857 1 98.44 67 VAL B O 1
ATOM 1568 N N . VAL B 1 68 ? 2.566 5.129 1.097 1 98 68 VAL B N 1
ATOM 1569 C CA . VAL B 1 68 ? 3.18 5.203 -0.225 1 98 68 VAL B CA 1
ATOM 1570 C C . VAL B 1 68 ? 2.816 6.531 -0.889 1 98 68 VAL B C 1
ATOM 1572 O O . VAL B 1 68 ? 3.668 7.176 -1.503 1 98 68 VAL B O 1
ATOM 1575 N N . LYS B 1 69 ? 1.61 6.938 -0.706 1 97.12 69 LYS B N 1
ATOM 1576 C CA . LYS B 1 69 ? 1.157 8.203 -1.275 1 97.12 69 LYS B CA 1
ATOM 1577 C C . LYS B 1 69 ? 1.985 9.375 -0.747 1 97.12 69 LYS B C 1
ATOM 1579 O O . LYS B 1 69 ? 2.438 10.219 -1.52 1 97.12 69 LYS B O 1
ATOM 1584 N N . ALA B 1 70 ? 2.137 9.422 0.51 1 98.12 70 ALA B N 1
ATOM 1585 C CA . ALA B 1 70 ? 2.893 10.508 1.125 1 98.12 70 ALA B CA 1
ATOM 1586 C C . ALA B 1 70 ? 4.352 10.484 0.681 1 98.12 70 ALA B C 1
ATOM 1588 O O . ALA B 1 70 ? 4.934 11.531 0.379 1 98.12 70 ALA B O 1
ATOM 1589 N N . HIS B 1 71 ? 4.922 9.297 0.606 1 98.12 71 HIS B N 1
ATOM 1590 C CA . HIS B 1 71 ? 6.309 9.141 0.178 1 98.12 71 HIS B CA 1
ATOM 1591 C C . HIS B 1 71 ? 6.496 9.609 -1.263 1 98.12 71 HIS B C 1
ATOM 1593 O O . HIS B 1 71 ? 7.414 10.375 -1.559 1 98.12 71 HIS B O 1
ATOM 1599 N N . ARG B 1 72 ? 5.609 9.172 -2.098 1 96.69 72 ARG B N 1
ATOM 1600 C CA . ARG B 1 72 ? 5.688 9.531 -3.51 1 96.69 72 ARG B CA 1
ATOM 1601 C C . ARG B 1 72 ? 5.5 11.031 -3.705 1 96.69 72 ARG B C 1
ATOM 1603 O O . ARG B 1 72 ? 6.035 11.609 -4.652 1 96.69 72 ARG B O 1
ATOM 1610 N N . ALA B 1 73 ? 4.723 11.602 -2.828 1 96.81 73 ALA B N 1
ATOM 1611 C CA . ALA B 1 73 ? 4.473 13.039 -2.916 1 96.81 73 ALA B CA 1
ATOM 1612 C C . ALA B 1 73 ? 5.668 13.836 -2.406 1 96.81 73 ALA B C 1
ATOM 1614 O O . ALA B 1 73 ? 5.727 15.062 -2.572 1 96.81 73 ALA B O 1
ATOM 1615 N N . GLY B 1 74 ? 6.602 13.164 -1.698 1 97.19 74 GLY B N 1
ATOM 1616 C CA . GLY B 1 74 ? 7.844 13.82 -1.312 1 97.19 74 GLY B CA 1
ATOM 1617 C C . GLY B 1 74 ? 7.828 14.336 0.114 1 97.19 74 GLY B C 1
ATOM 1618 O O . GLY B 1 74 ? 8.648 15.18 0.485 1 97.19 74 GLY B O 1
ATOM 1619 N N . PHE B 1 75 ? 6.895 13.859 0.921 1 98.38 75 PHE B N 1
ATOM 1620 C CA . PHE B 1 75 ? 6.871 14.273 2.32 1 98.38 75 PHE B CA 1
ATOM 1621 C C . PHE B 1 75 ? 7.863 13.461 3.141 1 98.38 75 PHE B C 1
ATOM 1623 O O . PHE B 1 75 ? 8.008 12.258 2.932 1 98.38 75 PHE B O 1
ATOM 1630 N N . PRO B 1 76 ? 8.516 14.109 4.031 1 98.19 76 PRO B N 1
ATOM 1631 C CA . PRO B 1 76 ? 9.453 13.375 4.883 1 98.19 76 PRO B CA 1
ATOM 1632 C C . PRO B 1 76 ? 8.766 12.688 6.062 1 98.19 76 PRO B C 1
ATOM 1634 O O . PRO B 1 76 ? 9.352 11.805 6.691 1 98.19 76 PRO B O 1
ATOM 1637 N N . GLU B 1 77 ? 7.547 13.172 6.488 1 98.62 77 GLU B N 1
ATOM 1638 C CA . GLU B 1 77 ? 6.82 12.695 7.66 1 98.62 77 GLU B CA 1
ATOM 1639 C C . GLU B 1 77 ? 5.324 12.578 7.371 1 98.62 77 GLU B C 1
ATOM 1641 O O . GLU B 1 77 ? 4.754 13.422 6.672 1 98.62 77 GLU B O 1
ATOM 1646 N N . LEU B 1 78 ? 4.742 11.5 7.836 1 98.88 78 LEU B N 1
ATOM 1647 C CA . LEU B 1 78 ? 3.311 11.242 7.715 1 98.88 78 LEU B CA 1
ATOM 1648 C C . LEU B 1 78 ? 2.689 10.977 9.078 1 98.88 78 LEU B C 1
ATOM 1650 O O . LEU B 1 78 ? 3.191 10.148 9.844 1 98.88 78 LEU B O 1
ATOM 1654 N N . TRP B 1 79 ? 1.651 11.711 9.398 1 98.81 79 TRP B N 1
ATOM 1655 C CA . TRP B 1 79 ? 0.81 11.398 10.555 1 98.81 79 TRP B CA 1
ATOM 1656 C C . TRP B 1 79 ? -0.501 10.758 10.109 1 98.81 79 TRP B C 1
ATOM 1658 O O . TRP B 1 79 ? -1.188 11.281 9.227 1 98.81 79 TRP B O 1
ATOM 1668 N N . ILE B 1 80 ? -0.763 9.68 10.664 1 98.25 80 ILE B N 1
ATOM 1669 C CA . ILE B 1 80 ? -2.072 9.047 10.531 1 98.25 80 ILE B CA 1
ATOM 1670 C C . ILE B 1 80 ? -2.896 9.297 11.789 1 98.25 80 ILE B C 1
ATOM 1672 O O . ILE B 1 80 ? -2.604 8.734 12.852 1 98.25 80 ILE B O 1
ATOM 1676 N N . VAL B 1 81 ? -3.861 10.109 11.664 1 97.81 81 VAL B N 1
ATOM 1677 C CA . VAL B 1 81 ? -4.754 10.406 12.781 1 97.81 81 VAL B CA 1
ATOM 1678 C C . VAL B 1 81 ? -5.906 9.398 12.805 1 97.81 81 VAL B C 1
ATOM 1680 O O . VAL B 1 81 ? -6.699 9.336 11.867 1 97.81 81 VAL B O 1
ATOM 1683 N N . THR B 1 82 ? -5.934 8.617 13.883 1 95.62 82 THR B N 1
ATOM 1684 C CA . THR B 1 82 ? -6.906 7.535 13.961 1 95.62 82 THR B CA 1
ATOM 1685 C C . THR B 1 82 ? -7.262 7.23 15.414 1 95.62 82 THR B C 1
ATOM 1687 O O . THR B 1 82 ? -6.422 7.371 16.312 1 95.62 82 THR B O 1
ATOM 1690 N N . PRO B 1 83 ? -8.484 6.785 15.648 1 92.5 83 PRO B N 1
ATOM 1691 C CA . PRO B 1 83 ? -8.852 6.383 17.016 1 92.5 83 PRO B CA 1
ATOM 1692 C C . PRO B 1 83 ? -8.398 4.961 17.344 1 92.5 83 PRO B C 1
ATOM 1694 O O . PRO B 1 83 ? -8.562 4.512 18.484 1 92.5 83 PRO B O 1
ATOM 1697 N N . PHE B 1 84 ? -7.781 4.285 16.391 1 91.69 84 PHE B N 1
ATOM 1698 C CA . PHE B 1 84 ? -7.43 2.883 16.594 1 91.69 84 PHE B CA 1
ATOM 1699 C C . PHE B 1 84 ? -6.02 2.752 17.156 1 91.69 84 PHE B C 1
ATOM 1701 O O . PHE B 1 84 ? -5.117 3.488 16.766 1 91.69 84 PHE B O 1
ATOM 1708 N N . LYS B 1 85 ? -5.891 1.901 18.016 1 88.69 85 LYS B N 1
ATOM 1709 C CA . LYS B 1 85 ? -4.59 1.684 18.641 1 88.69 85 LYS B CA 1
ATOM 1710 C C . LYS B 1 85 ? -3.875 0.488 18.016 1 88.69 85 LYS B C 1
ATOM 1712 O O . LYS B 1 85 ? -2.695 0.252 18.281 1 88.69 85 LYS B O 1
ATOM 1717 N N . ALA B 1 86 ? -4.539 -0.125 17.172 1 88.44 86 ALA B N 1
ATOM 1718 C CA . ALA B 1 86 ? -3.982 -1.333 16.562 1 88.44 86 ALA B CA 1
ATOM 1719 C C . ALA B 1 86 ? -2.838 -0.995 15.617 1 88.44 86 ALA B C 1
ATOM 1721 O O . ALA B 1 86 ? -2.902 -0.004 14.891 1 88.44 86 ALA B O 1
ATOM 1722 N N . SER B 1 87 ? -1.828 -1.81 15.711 1 91.69 87 SER B N 1
ATOM 1723 C CA . SER B 1 87 ? -0.699 -1.663 14.797 1 91.69 87 SER B CA 1
ATOM 1724 C C . SER B 1 87 ? -1.031 -2.207 13.414 1 91.69 87 SER B C 1
ATOM 1726 O O . SER B 1 87 ? -1.613 -3.287 13.289 1 91.69 87 SER B O 1
ATOM 1728 N N . PRO B 1 88 ? -0.604 -1.462 12.391 1 93.44 88 PRO B N 1
ATOM 1729 C CA . PRO B 1 88 ? -0.826 -1.997 11.047 1 93.44 88 PRO B CA 1
ATOM 1730 C C . PRO B 1 88 ? 0.213 -3.043 10.648 1 93.44 88 PRO B C 1
ATOM 1732 O O . PRO B 1 88 ? 0.346 -3.367 9.461 1 93.44 88 PRO B O 1
ATOM 1735 N N . GLY B 1 89 ? 1.057 -3.496 11.617 1 91 89 GLY B N 1
ATOM 1736 C CA . GLY B 1 89 ? 1.979 -4.59 11.359 1 91 89 GLY B CA 1
ATOM 1737 C C . GLY B 1 89 ? 3.197 -4.168 10.562 1 91 89 GLY B C 1
ATOM 1738 O O . GLY B 1 89 ? 3.857 -3.182 10.898 1 91 89 GLY B O 1
ATOM 1739 N N . TRP B 1 90 ? 3.508 -4.891 9.5 1 94.12 90 TRP B N 1
ATOM 1740 C CA . TRP B 1 90 ? 4.738 -4.734 8.734 1 94.12 90 TRP B CA 1
ATOM 1741 C C . TRP B 1 90 ? 4.742 -3.418 7.965 1 94.12 90 TRP B C 1
ATOM 1743 O O . TRP B 1 90 ? 5.777 -2.99 7.453 1 94.12 90 TRP B O 1
ATOM 1753 N N . VAL B 1 91 ? 3.613 -2.773 7.891 1 96.44 91 VAL B N 1
ATOM 1754 C CA . VAL B 1 91 ? 3.479 -1.551 7.105 1 96.44 91 VAL B CA 1
ATOM 1755 C C . VAL B 1 91 ? 4.41 -0.476 7.66 1 96.44 91 VAL B C 1
ATOM 1757 O O . VAL B 1 91 ? 5.031 0.27 6.898 1 96.44 91 VAL B O 1
ATOM 1760 N N . LEU B 1 92 ? 4.547 -0.432 8.977 1 96.38 92 LEU B N 1
ATOM 1761 C CA . LEU B 1 92 ? 5.402 0.579 9.594 1 96.38 92 LEU B CA 1
ATOM 1762 C C . LEU B 1 92 ? 6.871 0.303 9.289 1 96.38 92 LEU B C 1
ATOM 1764 O O . LEU B 1 92 ? 7.648 1.234 9.078 1 96.38 92 LEU B O 1
ATOM 1768 N N . SER B 1 93 ? 7.238 -0.961 9.32 1 95.38 93 SER B N 1
ATOM 1769 C CA . SER B 1 93 ? 8.609 -1.305 8.953 1 95.38 93 SER B CA 1
ATOM 1770 C C . SER B 1 93 ? 8.898 -0.961 7.5 1 95.38 93 SER B C 1
ATOM 1772 O O . SER B 1 93 ? 10.008 -0.537 7.16 1 95.38 93 SER B O 1
ATOM 1774 N N . TYR B 1 94 ? 7.93 -1.128 6.602 1 96.88 94 TYR B N 1
ATOM 1775 C CA . TYR B 1 94 ? 8.102 -0.764 5.199 1 96.88 94 TYR B CA 1
ATOM 1776 C C . TYR B 1 94 ? 8.297 0.74 5.047 1 96.88 94 TYR B C 1
ATOM 1778 O O . TYR B 1 94 ? 9.125 1.188 4.246 1 96.88 94 TYR B O 1
ATOM 1786 N N . ALA B 1 95 ? 7.516 1.493 5.82 1 98.25 95 ALA B N 1
ATOM 1787 C CA . ALA B 1 95 ? 7.676 2.945 5.789 1 98.25 95 ALA B CA 1
ATOM 1788 C C . ALA B 1 95 ? 9.117 3.346 6.094 1 98.25 95 ALA B C 1
ATOM 1790 O O . ALA B 1 95 ? 9.68 4.211 5.422 1 98.25 95 ALA B O 1
ATOM 1791 N N . GLU B 1 96 ? 9.656 2.689 7.109 1 97.38 96 GLU B N 1
ATOM 1792 C CA . GLU B 1 96 ? 11.047 2.949 7.473 1 97.38 96 GLU B CA 1
ATOM 1793 C C . GLU B 1 96 ? 11.984 2.582 6.332 1 97.38 96 GLU B C 1
ATOM 1795 O O . GLU B 1 96 ? 12.938 3.314 6.043 1 97.38 96 GLU B O 1
ATOM 1800 N N . GLU B 1 97 ? 11.734 1.492 5.723 1 96.88 97 GLU B N 1
ATOM 1801 C CA . GLU B 1 97 ? 12.555 1.004 4.621 1 96.88 97 GLU B CA 1
ATOM 1802 C C . GLU B 1 97 ? 12.625 2.023 3.488 1 96.88 97 GLU B C 1
ATOM 1804 O O . GLU B 1 97 ? 13.672 2.197 2.863 1 96.88 97 GLU B O 1
ATOM 1809 N N . ILE B 1 98 ? 11.555 2.686 3.266 1 97.5 98 ILE B N 1
ATOM 1810 C CA . ILE B 1 98 ? 11.562 3.586 2.117 1 97.5 98 ILE B CA 1
ATOM 1811 C C . ILE B 1 98 ? 11.898 5.004 2.576 1 97.5 98 ILE B C 1
ATOM 1813 O O . ILE B 1 98 ? 11.891 5.938 1.772 1 97.5 98 ILE B O 1
ATOM 1817 N N . GLY B 1 99 ? 12.055 5.184 3.9 1 97.81 99 GLY B N 1
ATOM 1818 C CA . GLY B 1 99 ? 12.602 6.434 4.406 1 97.81 99 GLY B CA 1
ATOM 1819 C C . GLY B 1 99 ? 11.523 7.43 4.809 1 97.81 99 GLY B C 1
ATOM 1820 O O . GLY B 1 99 ? 11.758 8.641 4.789 1 97.81 99 GLY B O 1
ATOM 1821 N N . LEU B 1 100 ? 10.344 6.922 5.094 1 98.69 100 LEU B N 1
ATOM 1822 C CA . LEU B 1 100 ? 9.258 7.789 5.547 1 98.69 100 LEU B CA 1
ATOM 1823 C C . LEU B 1 100 ? 9.039 7.645 7.047 1 98.69 100 LEU B C 1
ATOM 1825 O O . LEU B 1 100 ? 8.852 6.531 7.547 1 98.69 100 LEU B O 1
ATOM 1829 N N . ARG B 1 101 ? 9.047 8.742 7.805 1 98.56 101 ARG B N 1
ATOM 1830 C CA . ARG B 1 101 ? 8.68 8.719 9.219 1 98.56 101 ARG B CA 1
ATOM 1831 C C . ARG B 1 101 ? 7.164 8.727 9.391 1 98.56 101 ARG B C 1
ATOM 1833 O O . ARG B 1 101 ? 6.477 9.57 8.805 1 98.56 101 ARG B O 1
ATOM 1840 N N . VAL B 1 102 ? 6.652 7.762 10.156 1 98.69 102 VAL B N 1
ATOM 1841 C CA . VAL B 1 102 ? 5.203 7.652 10.297 1 98.69 102 VAL B CA 1
ATOM 1842 C C . VAL B 1 102 ? 4.832 7.66 11.781 1 98.69 102 VAL B C 1
ATOM 1844 O O . VAL B 1 102 ? 5.473 6.984 12.594 1 98.69 102 VAL B O 1
ATOM 1847 N N . ARG B 1 103 ? 3.822 8.398 12.125 1 98 103 ARG B N 1
ATOM 1848 C CA . ARG B 1 103 ? 3.238 8.359 13.461 1 98 103 ARG B CA 1
ATOM 1849 C C . ARG B 1 103 ? 1.736 8.109 13.398 1 98 103 ARG B C 1
ATOM 1851 O O . ARG B 1 103 ? 1.044 8.664 12.539 1 98 103 ARG B O 1
ATOM 1858 N N . LEU B 1 104 ? 1.339 7.227 14.242 1 97.62 104 LEU B N 1
ATOM 1859 C CA . LEU B 1 104 ? -0.089 7.098 14.508 1 97.62 104 LEU B CA 1
ATOM 1860 C C . LEU B 1 104 ? -0.497 7.961 15.703 1 97.62 104 LEU B C 1
ATOM 1862 O O . LEU B 1 104 ? 0.055 7.82 16.797 1 97.62 104 LEU B O 1
ATOM 1866 N N . ILE B 1 105 ? -1.485 8.812 15.43 1 97.19 105 ILE B N 1
ATOM 1867 C CA . ILE B 1 105 ? -1.825 9.797 16.453 1 97.19 105 ILE B CA 1
ATOM 1868 C C . ILE B 1 105 ? -3.324 9.75 16.734 1 97.19 105 ILE B C 1
ATOM 1870 O O . ILE B 1 105 ? -4.137 9.672 15.812 1 97.19 105 ILE B O 1
ATOM 1874 N N . ASP B 1 106 ? -3.607 9.789 18.031 1 95.81 106 ASP B N 1
ATOM 1875 C CA . ASP B 1 106 ? -5.008 9.93 18.406 1 95.81 106 ASP B CA 1
ATOM 1876 C C . ASP B 1 106 ? -5.52 11.336 18.094 1 95.81 106 ASP B C 1
ATOM 1878 O O . ASP B 1 106 ? -4.809 12.32 18.297 1 95.81 106 ASP B O 1
ATOM 1882 N N . GLU B 1 107 ? -6.742 11.352 17.703 1 94 107 GLU B N 1
ATOM 1883 C CA . GLU B 1 107 ? -7.32 12.633 17.312 1 94 107 GLU B CA 1
ATOM 1884 C C . GLU B 1 107 ? -7.199 13.648 18.453 1 94 107 GLU B C 1
ATOM 1886 O O . GLU B 1 107 ? -6.957 14.836 18.203 1 94 107 GLU B O 1
ATOM 1891 N N . LYS B 1 108 ? -7.301 13.234 19.672 1 93.94 108 LYS B N 1
ATOM 1892 C CA . LYS B 1 108 ? -7.289 14.125 20.828 1 93.94 108 LYS B CA 1
ATOM 1893 C C . LYS B 1 108 ? -5.895 14.695 21.078 1 93.94 108 LYS B C 1
ATOM 1895 O O . LYS B 1 108 ? -5.75 15.734 21.719 1 93.94 108 LYS B O 1
ATOM 1900 N N . GLU B 1 109 ? -4.934 14.023 20.578 1 97 109 GLU B N 1
ATOM 1901 C CA . GLU B 1 109 ? -3.553 14.43 20.812 1 97 109 GLU B CA 1
ATOM 1902 C C . GLU B 1 109 ? -3.008 15.234 19.641 1 97 109 GLU B C 1
ATOM 1904 O O . GLU B 1 109 ? -1.935 15.836 19.734 1 97 109 GLU B O 1
ATOM 1909 N N . THR B 1 110 ? -3.73 15.266 18.531 1 97.5 110 THR B N 1
ATOM 1910 C CA . THR B 1 110 ? -3.232 15.742 17.25 1 97.5 110 THR B CA 1
ATOM 1911 C C . THR B 1 110 ? -2.779 17.203 17.344 1 97.5 110 THR B C 1
ATOM 1913 O O . THR B 1 110 ? -1.663 17.531 16.953 1 97.5 110 THR B O 1
ATOM 1916 N N . LEU B 1 111 ? -3.592 18.031 17.938 1 97.75 111 LEU B N 1
ATOM 1917 C CA . LEU B 1 111 ? -3.277 19.469 17.984 1 97.75 111 LEU B CA 1
ATOM 1918 C C . LEU B 1 111 ? -2.084 19.734 18.891 1 97.75 111 LEU B C 1
ATOM 1920 O O . LEU B 1 111 ? -1.218 20.547 18.562 1 97.75 111 LEU B O 1
ATOM 1924 N N . GLY B 1 112 ? -2.09 19.047 20.031 1 97.94 112 GLY B N 1
ATOM 1925 C CA . GLY B 1 112 ? -0.941 19.172 20.906 1 97.94 112 GLY B CA 1
ATOM 1926 C C . GLY B 1 112 ? 0.358 18.719 20.266 1 97.94 112 GLY B C 1
ATOM 1927 O O . GLY B 1 112 ? 1.365 19.438 20.328 1 97.94 112 GLY B O 1
ATOM 1928 N N . GLU B 1 113 ? 0.373 17.625 19.625 1 98.06 113 GLU B N 1
ATOM 1929 C CA . GLU B 1 113 ? 1.549 17.078 18.938 1 98.06 113 GLU B CA 1
ATOM 1930 C C . GLU B 1 113 ? 1.986 18 17.797 1 98.06 113 GLU B C 1
ATOM 1932 O O . GLU B 1 113 ? 3.184 18.188 17.578 1 98.06 113 GLU B O 1
ATOM 1937 N N . LEU B 1 114 ? 0.95 18.531 17.094 1 98.25 114 LEU B N 1
ATOM 1938 C CA . LEU B 1 114 ? 1.258 19.422 15.977 1 98.25 114 LEU B CA 1
ATOM 1939 C C . LEU B 1 114 ? 1.955 20.672 16.469 1 98.25 114 LEU B C 1
ATOM 1941 O O . LEU B 1 114 ? 2.938 21.125 15.867 1 98.25 114 LEU B O 1
ATOM 1945 N N . GLY B 1 115 ? 1.406 21.234 17.516 1 97.94 115 GLY B N 1
ATOM 1946 C CA . GLY B 1 115 ? 2.037 22.406 18.125 1 97.94 115 GLY B CA 1
ATOM 1947 C C . GLY B 1 115 ? 3.49 22.172 18.484 1 97.94 115 GLY B C 1
ATOM 1948 O O . GLY B 1 115 ? 4.352 23 18.188 1 97.94 115 GLY B O 1
ATOM 1949 N N . THR B 1 116 ? 3.732 21.062 19.094 1 97.5 116 THR B N 1
ATOM 1950 C CA . THR B 1 116 ? 5.086 20.703 19.5 1 97.5 116 THR B CA 1
ATOM 1951 C C . THR B 1 116 ? 5.977 20.484 18.281 1 97.5 116 THR B C 1
ATOM 1953 O O . THR B 1 116 ? 7.109 20.969 18.234 1 97.5 116 THR B O 1
ATOM 1956 N N . PHE B 1 117 ? 5.496 19.828 17.312 1 97.19 117 PHE B N 1
ATOM 1957 C CA . PHE B 1 117 ? 6.23 19.484 16.094 1 97.19 117 PHE B CA 1
ATOM 1958 C C . PHE B 1 117 ? 6.617 20.75 15.328 1 97.19 117 PHE B C 1
ATOM 1960 O O . PHE B 1 117 ? 7.777 20.906 14.945 1 97.19 117 PHE B O 1
ATOM 1967 N N . LEU B 1 118 ? 5.699 21.625 15.148 1 96.12 118 LEU B N 1
ATOM 1968 C CA . LEU B 1 118 ? 5.93 22.828 14.344 1 96.12 118 LEU B CA 1
ATOM 1969 C C . LEU B 1 118 ? 6.703 23.875 15.133 1 96.12 118 LEU B C 1
ATOM 1971 O O . LEU B 1 118 ? 7.445 24.672 14.555 1 96.12 118 LEU B O 1
ATOM 1975 N N . GLY B 1 119 ? 6.383 23.922 16.422 1 91.31 119 GLY B N 1
ATOM 1976 C CA . GLY B 1 119 ? 7.148 24.828 17.266 1 91.31 119 GLY B CA 1
ATOM 1977 C C . GLY B 1 119 ? 8.641 24.547 17.25 1 91.31 119 GLY B C 1
ATOM 1978 O O . GLY B 1 119 ? 9.453 25.469 17.281 1 91.31 119 GLY B O 1
ATOM 1979 N N . ARG B 1 120 ? 9.039 23.266 17.234 1 82.06 120 ARG B N 1
ATOM 1980 C CA . ARG B 1 120 ? 10.438 22.859 17.156 1 82.06 120 ARG B CA 1
ATOM 1981 C C . ARG B 1 120 ? 11.062 23.281 15.836 1 82.06 120 ARG B C 1
ATOM 1983 O O . ARG B 1 120 ? 12.266 23.578 15.773 1 82.06 120 ARG B O 1
ATOM 1990 N N . SER B 1 121 ? 10.25 23.344 14.844 1 72.5 121 SER B N 1
ATOM 1991 C CA . SER B 1 121 ? 10.727 23.688 13.508 1 72.5 121 SER B 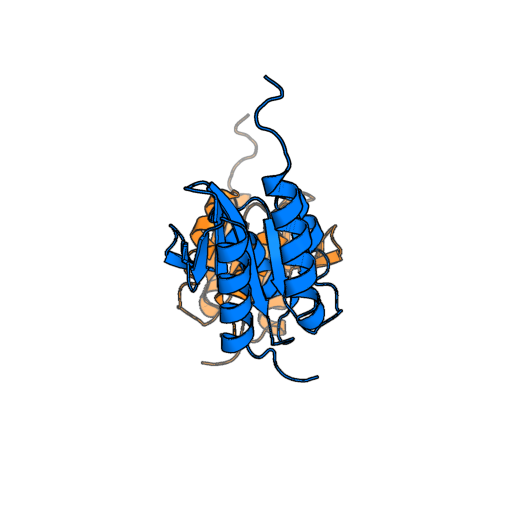CA 1
ATOM 1992 C C . SER B 1 121 ? 11.016 25.172 13.383 1 72.5 121 SER B C 1
ATOM 1994 O O . SER B 1 121 ? 11.906 25.578 12.641 1 72.5 121 SER B O 1
ATOM 1996 N N . VAL B 1 122 ? 10.328 25.953 14.102 1 68.25 122 VAL B N 1
ATOM 1997 C CA . VAL B 1 122 ? 10.469 27.406 14.047 1 68.25 122 VAL B CA 1
ATOM 1998 C C . VAL B 1 122 ? 11.703 27.844 14.828 1 68.25 122 VAL B C 1
ATOM 2000 O O . VAL B 1 122 ? 12.375 28.812 14.461 1 68.25 122 VAL B O 1
ATOM 2003 N N . PHE B 1 123 ? 12.117 27.125 15.93 1 58.56 123 PHE B N 1
ATOM 2004 C CA . PHE B 1 123 ? 13.234 27.531 16.766 1 58.56 123 PHE B CA 1
ATOM 2005 C C . PHE B 1 123 ? 14.547 26.969 16.234 1 58.56 123 PHE B C 1
ATOM 2007 O O . PHE B 1 123 ? 15.617 27.281 16.766 1 58.56 123 PHE B O 1
ATOM 2014 N N . LEU B 1 124 ? 14.539 26.062 15.266 1 49.84 124 LEU B N 1
ATOM 2015 C CA . LEU B 1 124 ? 15.867 25.703 14.789 1 49.84 124 LEU B CA 1
ATOM 2016 C C . LEU B 1 124 ? 16.453 26.828 13.938 1 49.84 124 LEU B C 1
ATOM 2018 O O . LEU B 1 124 ? 15.844 27.234 12.945 1 49.84 124 LEU B O 1
ATOM 2022 N N . PRO B 1 125 ? 17.375 27.641 14.438 1 42.69 125 PRO B N 1
ATOM 2023 C CA . PRO B 1 125 ? 18.047 28.719 13.719 1 42.69 125 PRO B CA 1
ATOM 2024 C C . PRO B 1 125 ? 18.625 28.266 12.375 1 42.69 125 PRO B C 1
ATOM 2026 O O . PRO B 1 125 ? 19.109 27.141 12.258 1 42.69 125 PRO B O 1
ATOM 2029 N N . GLY B 1 126 ? 18.172 28.656 11.156 1 40.66 126 GLY B N 1
ATOM 2030 C CA . GLY B 1 126 ? 18.906 28.625 9.898 1 40.66 126 GLY B CA 1
ATOM 2031 C C . GLY B 1 126 ? 20.406 28.844 10.078 1 40.66 126 GLY B C 1
ATOM 2032 O O . GLY B 1 126 ? 21.141 28.891 9.094 1 40.66 126 GLY B O 1
ATOM 2033 N N . ASP B 1 127 ? 20.844 29.406 11.156 1 36.16 127 ASP B N 1
ATOM 2034 C CA . ASP B 1 127 ? 22.203 29.891 11.289 1 36.16 127 ASP B CA 1
ATOM 2035 C C . ASP B 1 127 ? 23.188 28.734 11.445 1 36.16 127 ASP B C 1
ATOM 2037 O O . ASP B 1 127 ? 24.375 28.953 11.742 1 36.16 127 ASP B O 1
ATOM 2041 N N . GLN B 1 128 ? 22.812 27.484 11.578 1 33.75 128 GLN B N 1
ATOM 2042 C CA . GLN B 1 128 ? 24.047 26.719 11.672 1 33.75 128 GLN B CA 1
ATOM 2043 C C . GLN B 1 128 ? 24.703 26.531 10.297 1 33.75 128 GLN B C 1
ATOM 2045 O O . GLN B 1 128 ? 24.312 25.641 9.547 1 33.75 128 GLN B O 1
ATOM 2050 N N . VAL B 1 129 ? 24.797 27.562 9.375 1 25.28 129 VAL B N 1
ATOM 2051 C CA . VAL B 1 129 ? 25.953 27.469 8.492 1 25.28 129 VAL B CA 1
ATOM 2052 C C . VAL B 1 129 ? 27.234 27.641 9.305 1 25.28 129 VAL B C 1
ATOM 2054 O O . VAL B 1 129 ? 27.281 28.438 10.234 1 25.28 129 VAL B O 1
#